Protein AF-A0A372QRS2-F1 (afdb_monomer_lite)

Structure (mmCIF, N/CA/C/O backbone):
data_AF-A0A372QRS2-F1
#
_entry.id   AF-A0A372QRS2-F1
#
loop_
_atom_site.group_PDB
_atom_site.id
_atom_site.type_symbol
_atom_site.label_atom_id
_atom_site.label_alt_id
_atom_site.label_comp_id
_atom_site.label_asym_id
_atom_site.label_entity_id
_atom_site.label_seq_id
_atom_site.pdbx_PDB_ins_code
_atom_site.Cartn_x
_atom_site.Cartn_y
_atom_site.Cartn_z
_atom_site.occupancy
_atom_site.B_iso_or_equiv
_atom_site.auth_seq_id
_atom_site.auth_comp_id
_atom_site.auth_asym_id
_atom_site.auth_atom_id
_atom_site.pdbx_PDB_model_num
ATOM 1 N N . MET A 1 1 ? 10.840 -11.188 11.321 1.00 58.47 1 MET A N 1
ATOM 2 C CA . MET A 1 1 ? 11.645 -10.294 10.461 1.00 58.47 1 MET A CA 1
ATOM 3 C C . MET A 1 1 ? 10.943 -8.950 10.421 1.00 58.47 1 MET A C 1
ATOM 5 O O . MET A 1 1 ? 9.755 -8.975 10.179 1.00 58.47 1 MET A O 1
ATOM 9 N N . ASP A 1 2 ? 11.575 -7.823 10.729 1.00 72.69 2 ASP A N 1
ATOM 10 C CA . ASP A 1 2 ? 10.912 -6.510 10.594 1.00 72.69 2 ASP A CA 1
ATOM 11 C C . ASP A 1 2 ? 10.879 -6.032 9.124 1.00 72.69 2 ASP A C 1
ATOM 13 O O . ASP A 1 2 ? 11.409 -6.706 8.234 1.00 72.69 2 ASP A O 1
ATOM 17 N N . ILE A 1 3 ? 10.217 -4.897 8.860 1.00 75.94 3 ILE A N 1
ATOM 18 C CA . ILE A 1 3 ? 10.076 -4.327 7.510 1.00 75.94 3 ILE A CA 1
ATOM 19 C C . ILE A 1 3 ? 11.435 -3.997 6.877 1.00 75.94 3 ILE A C 1
ATOM 21 O O . ILE A 1 3 ? 11.665 -4.341 5.721 1.00 75.94 3 ILE A O 1
ATOM 25 N N . CYS A 1 4 ? 12.373 -3.431 7.643 1.00 74.94 4 CYS A N 1
ATOM 26 C CA . CYS A 1 4 ? 13.720 -3.095 7.176 1.00 74.94 4 CYS A CA 1
ATOM 27 C C . CYS A 1 4 ? 14.497 -4.349 6.757 1.00 74.94 4 CYS A C 1
ATOM 29 O O . CYS A 1 4 ? 15.017 -4.426 5.645 1.00 74.94 4 CYS A O 1
ATOM 31 N N . SER A 1 5 ? 14.509 -5.370 7.615 1.00 77.06 5 SER A N 1
ATOM 32 C CA . SER A 1 5 ? 15.157 -6.655 7.347 1.00 77.06 5 SER A CA 1
ATOM 33 C C . SER A 1 5 ? 14.552 -7.353 6.132 1.00 77.06 5 SER A C 1
ATOM 35 O O . SER A 1 5 ? 15.258 -8.039 5.394 1.00 77.06 5 SER A O 1
ATOM 37 N N . TRP A 1 6 ? 13.244 -7.196 5.913 1.00 82.44 6 TRP A N 1
ATOM 38 C CA . TRP A 1 6 ? 12.584 -7.714 4.720 1.00 82.44 6 TRP A CA 1
ATOM 39 C C . TRP A 1 6 ? 13.006 -6.960 3.456 1.00 82.44 6 TRP A C 1
ATOM 41 O O . TRP A 1 6 ? 13.348 -7.607 2.466 1.00 82.44 6 TRP A O 1
ATOM 51 N N . ILE A 1 7 ? 13.044 -5.621 3.499 1.00 82.81 7 ILE A N 1
ATOM 52 C CA . ILE A 1 7 ? 13.474 -4.764 2.382 1.00 82.81 7 ILE A CA 1
ATOM 53 C C . ILE A 1 7 ? 14.902 -5.110 1.949 1.00 82.81 7 ILE A C 1
ATOM 55 O O . ILE A 1 7 ? 15.147 -5.272 0.757 1.00 82.81 7 ILE A O 1
ATOM 59 N N . VAL A 1 8 ? 15.828 -5.298 2.896 1.00 80.75 8 VAL A N 1
ATOM 60 C CA . VAL A 1 8 ? 17.237 -5.643 2.618 1.00 80.75 8 VAL A CA 1
ATOM 61 C C . VAL A 1 8 ? 17.383 -6.948 1.821 1.00 80.75 8 VAL A C 1
ATOM 63 O O . VAL A 1 8 ? 18.305 -7.083 1.013 1.00 80.75 8 VAL A O 1
ATOM 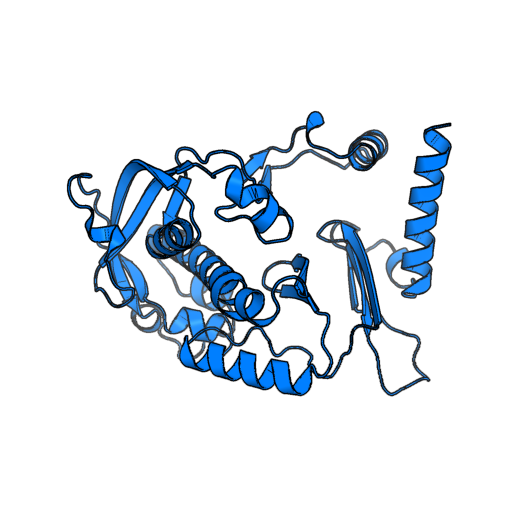66 N N . LYS A 1 9 ? 16.447 -7.892 1.981 1.00 82.94 9 LYS A N 1
ATOM 67 C CA . LYS A 1 9 ? 16.423 -9.137 1.198 1.00 82.94 9 LYS A CA 1
ATOM 68 C C . LYS A 1 9 ? 15.907 -8.947 -0.227 1.00 82.94 9 LYS A C 1
ATOM 70 O O . LYS A 1 9 ? 16.219 -9.769 -1.087 1.00 82.94 9 LYS A O 1
ATOM 75 N N . GLN A 1 10 ? 15.147 -7.887 -0.498 1.00 87.25 10 GLN A N 1
ATOM 76 C CA . GLN A 1 10 ? 14.579 -7.638 -1.821 1.00 87.25 10 GLN A CA 1
ATOM 77 C C . GLN A 1 10 ? 15.643 -7.145 -2.813 1.00 87.25 10 GLN A C 1
ATOM 79 O O . GLN A 1 10 ? 16.666 -6.565 -2.439 1.00 87.25 10 GLN A O 1
ATOM 84 N N . LYS A 1 11 ? 15.380 -7.357 -4.107 1.00 89.00 11 LYS A N 1
ATOM 85 C CA . LYS A 1 11 ? 16.169 -6.755 -5.186 1.00 89.00 11 LYS A CA 1
ATOM 86 C C . LYS A 1 11 ? 15.663 -5.350 -5.485 1.00 89.00 11 LYS A C 1
ATOM 88 O O . LYS A 1 11 ? 14.461 -5.148 -5.640 1.00 89.00 11 LYS A O 1
ATOM 93 N N . VAL A 1 12 ? 16.586 -4.402 -5.577 1.00 88.81 12 VAL A N 1
ATOM 94 C CA . VAL A 1 12 ? 16.329 -2.993 -5.891 1.00 88.81 12 VAL A CA 1
ATOM 95 C C . VAL A 1 12 ? 17.008 -2.607 -7.205 1.00 88.81 12 VAL A C 1
ATOM 97 O O . VAL A 1 12 ? 17.966 -3.273 -7.608 1.00 88.81 12 VAL A O 1
ATOM 100 N N . PRO A 1 13 ? 16.536 -1.549 -7.885 1.00 89.94 13 PRO A N 1
ATOM 101 C CA . PRO A 1 13 ? 17.192 -1.014 -9.074 1.00 89.94 13 PRO A CA 1
ATOM 102 C C . PRO A 1 13 ? 18.637 -0.587 -8.786 1.00 89.94 13 PRO A C 1
ATOM 104 O O . PRO A 1 13 ? 18.875 0.207 -7.879 1.00 89.94 13 PRO A O 1
ATOM 107 N N . ILE A 1 14 ? 19.581 -1.069 -9.599 1.00 85.44 14 ILE A N 1
ATOM 108 C CA . ILE A 1 14 ? 20.998 -0.659 -9.555 1.00 85.44 14 ILE A CA 1
ATOM 109 C C . ILE A 1 14 ? 21.424 0.222 -10.725 1.00 85.44 14 ILE A C 1
ATOM 111 O O . ILE A 1 14 ? 22.411 0.947 -10.614 1.00 85.44 14 ILE A O 1
ATOM 115 N N . GLY A 1 15 ? 20.727 0.151 -11.860 1.00 84.12 15 GLY A N 1
ATOM 116 C CA . GLY A 1 15 ? 21.125 0.895 -13.048 1.00 84.12 15 GLY A CA 1
ATOM 117 C C . GLY A 1 15 ? 20.578 0.327 -14.350 1.00 84.12 15 GLY A C 1
ATOM 118 O O . GLY A 1 15 ? 19.572 -0.382 -14.372 1.00 84.12 15 GLY A O 1
ATOM 119 N N . SER A 1 16 ? 21.261 0.665 -15.447 1.00 87.56 16 SER A N 1
ATOM 120 C CA . SER A 1 16 ? 20.909 0.252 -16.816 1.00 87.56 16 SER A CA 1
ATOM 121 C C . SER A 1 16 ? 19.497 0.664 -17.251 1.00 87.56 16 SER A C 1
ATOM 123 O O . SER A 1 16 ? 18.829 -0.056 -17.992 1.00 87.56 16 SER A O 1
ATOM 125 N N . PHE A 1 17 ? 19.045 1.839 -16.804 1.00 89.56 17 PHE A N 1
ATOM 126 C CA . PHE A 1 17 ? 17.716 2.358 -17.116 1.00 89.56 17 PHE A CA 1
ATOM 127 C C . PHE A 1 17 ? 17.525 2.554 -18.621 1.00 89.56 17 PHE A C 1
ATOM 129 O O . PHE A 1 17 ? 18.214 3.364 -19.247 1.00 89.56 17 PHE A O 1
ATOM 136 N N . ARG A 1 18 ? 16.560 1.837 -19.200 1.00 90.69 18 ARG A N 1
ATOM 137 C CA . ARG A 1 18 ? 16.221 1.946 -20.622 1.00 90.69 18 ARG A CA 1
ATOM 138 C C . ARG A 1 18 ? 14.718 1.918 -20.849 1.00 90.69 18 ARG A C 1
ATOM 140 O O . ARG A 1 18 ? 14.002 1.104 -20.272 1.00 90.69 18 ARG A O 1
ATOM 147 N N . TRP A 1 19 ? 14.250 2.799 -21.726 1.00 90.94 19 TRP A N 1
ATOM 148 C CA . TRP A 1 19 ? 12.879 2.755 -22.222 1.00 90.94 19 TRP A CA 1
ATOM 149 C C . TRP A 1 19 ? 12.744 1.607 -23.220 1.00 90.94 19 TRP A C 1
ATOM 151 O O . TRP A 1 19 ? 13.593 1.454 -24.100 1.00 90.94 19 TRP A O 1
ATOM 161 N N . ILE A 1 20 ? 11.701 0.795 -23.069 1.00 87.19 20 ILE A N 1
ATOM 162 C CA . ILE A 1 20 ? 11.422 -0.340 -23.956 1.00 87.19 20 ILE A CA 1
ATOM 163 C C . ILE A 1 20 ? 10.043 -0.164 -24.581 1.00 87.19 20 ILE A C 1
ATOM 165 O O . ILE A 1 20 ? 9.114 0.333 -23.941 1.00 87.19 20 ILE A O 1
ATOM 169 N N . ASP A 1 21 ? 9.919 -0.594 -25.835 1.00 79.69 21 ASP A N 1
ATOM 170 C CA . ASP A 1 21 ? 8.648 -0.612 -26.547 1.00 79.69 21 ASP A CA 1
ATOM 171 C C . ASP A 1 21 ? 7.649 -1.589 -25.910 1.00 79.69 21 ASP A C 1
ATOM 173 O O . ASP A 1 21 ? 7.991 -2.684 -25.458 1.00 79.69 21 ASP A O 1
ATOM 177 N N . LEU A 1 22 ? 6.375 -1.201 -25.938 1.00 74.62 22 LEU A N 1
ATOM 178 C CA . LEU A 1 22 ? 5.249 -1.878 -25.282 1.00 74.62 22 LEU A CA 1
ATOM 179 C C . LEU A 1 22 ? 4.849 -3.222 -25.917 1.00 74.62 22 LEU A C 1
ATOM 181 O O . LEU A 1 22 ? 3.817 -3.787 -25.578 1.00 74.62 22 LEU A O 1
ATOM 185 N N . SER A 1 23 ? 5.649 -3.736 -26.847 1.00 63.41 23 SER A N 1
ATOM 186 C CA . SER A 1 23 ? 5.419 -5.003 -27.548 1.00 63.41 23 SER A CA 1
ATOM 187 C C . SER A 1 23 ? 5.587 -6.228 -26.641 1.00 63.41 23 SER A C 1
ATOM 189 O O . SER A 1 23 ? 5.161 -7.320 -27.008 1.00 63.41 23 SER A O 1
ATOM 191 N N . ASN A 1 24 ? 6.250 -6.062 -25.491 1.00 66.00 24 ASN A N 1
ATOM 192 C CA . ASN A 1 24 ? 6.606 -7.146 -24.584 1.00 66.00 24 ASN A CA 1
ATOM 193 C C . ASN A 1 24 ? 5.812 -7.063 -23.273 1.00 66.00 24 ASN A C 1
ATOM 195 O O . ASN A 1 24 ? 6.157 -6.291 -22.380 1.00 66.00 24 ASN A O 1
ATOM 199 N N . ASP A 1 25 ? 4.851 -7.971 -23.096 1.00 76.38 25 ASP A N 1
ATOM 200 C CA . ASP A 1 25 ? 4.107 -8.167 -21.837 1.00 76.38 25 ASP A CA 1
ATOM 201 C C . ASP A 1 25 ? 4.925 -8.894 -20.747 1.00 76.38 25 ASP A C 1
ATOM 203 O O . ASP A 1 25 ? 4.385 -9.406 -19.764 1.00 76.38 25 ASP A O 1
ATOM 207 N N . ALA A 1 26 ? 6.253 -8.951 -20.897 1.00 75.88 26 ALA A N 1
ATOM 208 C CA . ALA A 1 26 ? 7.148 -9.697 -20.013 1.00 75.88 26 ALA A CA 1
ATOM 209 C C . ALA A 1 26 ? 7.038 -9.256 -18.541 1.00 75.88 26 ALA A C 1
ATOM 211 O O . ALA A 1 26 ? 7.247 -10.063 -17.633 1.00 75.88 26 ALA A O 1
ATOM 212 N N . PHE A 1 27 ? 6.665 -7.998 -18.287 1.00 81.25 27 PHE A N 1
ATOM 213 C CA . PHE A 1 27 ? 6.490 -7.450 -16.941 1.00 81.25 27 PHE A CA 1
ATOM 214 C C . PHE A 1 27 ? 5.370 -8.143 -16.141 1.00 81.25 27 PHE A C 1
ATOM 216 O O . PHE A 1 27 ? 5.453 -8.198 -14.916 1.00 81.25 27 PHE A O 1
ATOM 223 N N . LEU A 1 28 ? 4.358 -8.730 -16.795 1.00 83.25 28 LEU A N 1
ATOM 224 C CA . LEU A 1 28 ? 3.262 -9.432 -16.112 1.00 83.25 28 LEU A CA 1
ATOM 225 C C . LEU A 1 28 ? 3.702 -10.765 -15.497 1.00 83.25 28 LEU A C 1
ATOM 227 O O . LEU A 1 28 ? 3.153 -11.178 -14.481 1.00 83.25 28 LEU A O 1
ATOM 231 N N . THR A 1 29 ? 4.700 -11.424 -16.087 1.00 83.38 29 THR A N 1
ATOM 232 C CA . THR A 1 29 ? 5.177 -12.751 -15.659 1.00 83.38 29 THR A CA 1
ATOM 233 C C . THR A 1 29 ? 6.571 -12.718 -15.039 1.00 83.38 29 THR A C 1
ATOM 235 O O . THR A 1 29 ? 7.130 -13.764 -14.711 1.00 83.38 29 THR A O 1
ATOM 238 N N . THR A 1 30 ? 7.177 -11.535 -14.922 1.00 85.38 30 THR A N 1
ATOM 239 C CA . THR A 1 30 ? 8.526 -11.393 -14.370 1.00 85.38 30 THR A CA 1
ATOM 240 C C . THR A 1 30 ? 8.527 -11.756 -12.891 1.00 85.38 30 THR A C 1
ATOM 242 O O . THR A 1 30 ? 7.766 -11.194 -12.103 1.00 85.38 30 THR A O 1
ATOM 245 N N . SER A 1 31 ? 9.405 -12.690 -12.527 1.00 87.88 31 SER A N 1
ATOM 246 C CA . SER A 1 31 ? 9.631 -13.086 -11.138 1.00 87.88 31 SER A CA 1
ATOM 247 C C . SER A 1 31 ? 10.356 -11.976 -10.362 1.00 87.88 31 SER A C 1
ATOM 249 O O . SER A 1 31 ? 11.269 -11.362 -10.923 1.00 87.88 31 SER A O 1
ATOM 251 N N . PRO A 1 32 ? 10.050 -11.781 -9.063 1.00 84.81 32 PRO A N 1
ATOM 252 C CA . PRO A 1 32 ? 10.830 -10.924 -8.166 1.00 84.81 32 PRO A CA 1
ATOM 253 C C . PRO A 1 32 ? 12.335 -11.236 -8.163 1.00 84.81 32 PRO A C 1
ATOM 255 O O . PRO A 1 32 ? 13.151 -10.341 -7.970 1.00 84.81 32 PRO A O 1
ATOM 258 N N . GLU A 1 33 ? 12.703 -12.490 -8.446 1.00 85.12 33 GLU A N 1
ATOM 259 C CA . GLU A 1 33 ? 14.091 -12.960 -8.476 1.00 85.12 33 GLU A CA 1
ATOM 260 C C . GLU A 1 33 ? 14.813 -12.732 -9.808 1.00 85.12 33 GLU A C 1
ATOM 262 O O . GLU A 1 33 ? 15.996 -13.054 -9.936 1.00 85.12 33 GLU A O 1
ATOM 267 N N . SER A 1 34 ? 14.137 -12.153 -10.798 1.00 87.81 34 SER A N 1
ATOM 268 C CA . SER A 1 34 ? 14.742 -11.775 -12.076 1.00 87.81 34 SER A CA 1
ATOM 269 C C . SER A 1 34 ? 15.954 -10.853 -11.881 1.00 87.81 34 SER A C 1
ATOM 271 O O . SER A 1 34 ? 16.069 -10.146 -10.882 1.00 87.81 34 SER A O 1
ATOM 273 N N . THR A 1 35 ? 16.868 -10.827 -12.849 1.00 89.19 35 THR A N 1
ATOM 274 C CA . THR A 1 35 ? 17.928 -9.804 -12.905 1.00 89.19 35 THR A CA 1
ATOM 275 C C . THR A 1 35 ? 17.410 -8.463 -13.415 1.00 89.19 35 THR A C 1
ATOM 277 O O . THR A 1 35 ? 18.093 -7.455 -13.279 1.00 89.19 35 THR A O 1
ATOM 280 N N . LYS A 1 36 ? 16.200 -8.445 -13.983 1.00 90.50 36 LYS A N 1
ATOM 281 C CA . LYS A 1 36 ? 15.553 -7.269 -14.568 1.00 90.50 36 LYS A CA 1
ATOM 282 C C . LYS A 1 36 ? 14.247 -6.946 -13.863 1.00 90.50 36 LYS A C 1
ATOM 284 O O . LYS A 1 36 ? 13.449 -7.857 -13.632 1.00 90.50 36 LYS A O 1
ATOM 289 N N . GLY A 1 37 ? 14.031 -5.664 -13.596 1.00 91.94 37 GLY A N 1
ATOM 290 C CA . GLY A 1 37 ? 12.790 -5.102 -13.075 1.00 91.94 37 GLY A CA 1
ATOM 291 C C . GLY A 1 37 ? 12.235 -4.005 -13.985 1.00 91.94 37 GLY A C 1
ATOM 292 O O . GLY A 1 37 ? 12.893 -3.574 -14.936 1.00 91.94 37 GLY A O 1
ATOM 293 N N . TYR A 1 38 ? 11.002 -3.573 -13.702 1.00 92.69 38 TYR A N 1
ATOM 294 C CA . TYR A 1 38 ? 10.305 -2.566 -14.505 1.00 92.69 38 TYR A CA 1
ATOM 295 C C . TYR A 1 38 ? 9.549 -1.540 -13.654 1.00 92.69 38 TYR A C 1
ATOM 297 O O . TYR A 1 38 ? 8.897 -1.890 -12.667 1.00 92.69 38 TYR A O 1
ATOM 305 N N . VAL A 1 39 ? 9.587 -0.279 -14.084 1.00 93.44 39 VAL A N 1
ATOM 306 C CA . VAL A 1 39 ? 8.653 0.773 -13.659 1.00 93.44 39 VAL A CA 1
ATOM 307 C C . VAL A 1 39 ? 7.769 1.118 -14.848 1.00 93.44 39 VAL A C 1
ATOM 309 O O . VAL A 1 39 ? 8.262 1.298 -15.963 1.00 93.44 39 VAL A O 1
ATOM 312 N N . LEU A 1 40 ? 6.462 1.195 -14.625 1.00 93.44 40 LEU A N 1
ATOM 313 C CA . LEU A 1 40 ? 5.490 1.436 -15.680 1.00 93.44 40 LEU A CA 1
ATOM 314 C C . LEU A 1 40 ? 4.677 2.687 -15.386 1.00 93.44 40 LEU A C 1
ATOM 316 O O . LEU A 1 40 ? 4.326 2.951 -14.242 1.00 93.44 40 LEU A O 1
ATOM 320 N N . GLU A 1 41 ? 4.333 3.412 -16.443 1.00 94.81 41 GLU A N 1
ATOM 321 C CA . GLU A 1 41 ? 3.270 4.409 -16.416 1.00 94.81 41 GLU A CA 1
ATOM 322 C C . GLU A 1 41 ? 2.028 3.823 -17.079 1.00 94.81 41 GLU A C 1
ATOM 324 O O . GLU A 1 41 ? 2.049 3.484 -18.268 1.00 94.81 41 GLU A O 1
ATOM 329 N N . VAL A 1 42 ? 0.952 3.695 -16.310 1.00 93.56 42 VAL A N 1
ATOM 330 C CA . VAL A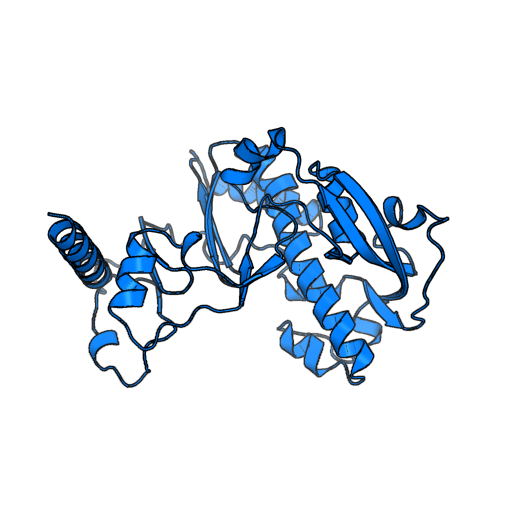 1 42 ? -0.239 2.938 -16.694 1.00 93.56 42 VAL A CA 1
ATOM 331 C C . VAL A 1 42 ? -1.535 3.682 -16.396 1.00 93.56 42 VAL A C 1
ATOM 333 O O . VAL A 1 42 ? -1.617 4.499 -15.484 1.00 93.56 42 VAL A O 1
ATOM 336 N N . ASP A 1 43 ? -2.579 3.342 -17.142 1.00 94.25 43 ASP A N 1
ATOM 337 C CA . ASP A 1 43 ? -3.957 3.665 -16.794 1.00 94.25 43 ASP A CA 1
ATOM 338 C C . ASP A 1 43 ? -4.604 2.433 -16.156 1.00 94.25 43 ASP A C 1
ATOM 340 O O . ASP A 1 43 ? -4.661 1.362 -16.773 1.00 94.25 43 ASP A O 1
ATOM 344 N N . LEU A 1 44 ? -5.127 2.582 -14.940 1.00 92.88 44 LEU A N 1
ATOM 345 C CA . LEU A 1 44 ? -5.819 1.520 -14.210 1.00 92.88 44 LEU A CA 1
ATOM 346 C C . LEU A 1 44 ? -7.284 1.901 -14.033 1.00 92.88 44 LEU A C 1
ATOM 348 O O . LEU A 1 44 ? -7.619 3.007 -13.611 1.00 92.88 44 LEU A O 1
ATOM 352 N N . SER A 1 45 ? -8.175 0.963 -14.325 1.00 92.31 45 SER A N 1
ATOM 353 C CA . SER A 1 45 ? -9.593 1.111 -14.014 1.00 92.31 45 SER A CA 1
ATOM 354 C C . SER A 1 45 ? -9.929 0.328 -12.753 1.00 92.31 45 SER A C 1
ATOM 356 O O . SER A 1 45 ? -9.483 -0.810 -12.581 1.00 92.31 45 SER A O 1
ATOM 358 N N . TYR A 1 46 ? -10.716 0.959 -11.882 1.00 89.31 46 TYR A N 1
ATOM 359 C CA . TYR A 1 46 ? -11.235 0.359 -10.662 1.00 89.31 46 TYR A CA 1
ATOM 360 C C . TYR A 1 46 ? -12.659 -0.148 -10.926 1.00 89.31 46 TYR A C 1
ATOM 362 O O . TYR A 1 46 ? -13.555 0.658 -11.193 1.00 89.31 46 TYR A O 1
ATOM 370 N N . PRO A 1 47 ? -12.898 -1.468 -10.940 1.00 88.06 47 PRO A N 1
ATOM 371 C CA . PRO A 1 47 ? -14.231 -2.004 -11.172 1.00 88.06 47 PRO A CA 1
ATOM 372 C C . PRO A 1 47 ? -15.188 -1.688 -10.015 1.00 88.06 47 PRO A C 1
ATOM 374 O O . PRO A 1 47 ? -14.874 -1.951 -8.856 1.00 88.06 47 PRO A O 1
ATOM 377 N N . ALA A 1 48 ? -16.397 -1.216 -10.336 1.00 85.25 48 ALA A N 1
ATOM 378 C CA . ALA A 1 48 ? -17.407 -0.845 -9.336 1.00 85.25 48 ALA A CA 1
ATOM 379 C C . ALA A 1 48 ? -17.804 -2.001 -8.400 1.00 85.25 48 ALA A C 1
ATOM 381 O O . ALA A 1 48 ? -18.124 -1.774 -7.240 1.00 85.25 48 ALA A O 1
ATOM 382 N N . ASN A 1 49 ? -17.732 -3.249 -8.873 1.00 83.56 49 ASN A N 1
ATOM 383 C CA . ASN A 1 49 ? -18.025 -4.434 -8.062 1.00 83.56 49 ASN A CA 1
ATOM 384 C C . ASN A 1 49 ? -17.008 -4.670 -6.934 1.00 83.56 49 ASN A C 1
ATOM 386 O O . ASN A 1 49 ? -17.289 -5.450 -6.031 1.00 83.56 49 ASN A O 1
ATOM 390 N N . LEU A 1 50 ? -15.832 -4.039 -6.997 1.00 81.00 50 LEU A N 1
ATOM 391 C CA . LEU A 1 50 ? -14.833 -4.099 -5.933 1.00 81.00 50 LEU A CA 1
ATOM 392 C C . LEU A 1 50 ? -15.028 -2.998 -4.894 1.00 81.00 50 LEU A C 1
ATOM 394 O O . LEU A 1 50 ? -14.394 -3.066 -3.852 1.00 81.00 50 LEU A O 1
ATOM 398 N N . HIS A 1 51 ? -15.878 -1.995 -5.144 1.00 80.19 51 HIS A N 1
ATOM 399 C CA . HIS A 1 51 ? -16.000 -0.849 -4.244 1.00 80.19 51 HIS A CA 1
ATOM 400 C C . HIS A 1 51 ? -16.543 -1.267 -2.885 1.00 80.19 51 HIS A C 1
ATOM 402 O O . HIS A 1 51 ? -15.940 -0.917 -1.888 1.00 80.19 51 HIS A O 1
ATOM 408 N N . ASP A 1 52 ? -17.605 -2.068 -2.815 1.00 73.31 52 ASP A N 1
ATOM 409 C CA . ASP A 1 52 ? -18.166 -2.472 -1.518 1.00 73.31 52 ASP A CA 1
ATOM 410 C C . ASP A 1 52 ? -17.181 -3.331 -0.722 1.00 73.31 52 ASP A C 1
ATOM 412 O O . ASP A 1 52 ? -17.011 -3.132 0.479 1.00 73.31 52 ASP A O 1
ATOM 416 N N . HIS A 1 53 ? -16.461 -4.218 -1.412 1.00 70.50 53 HIS A N 1
ATOM 417 C CA . HIS A 1 53 ? -15.388 -5.002 -0.817 1.00 70.50 53 HIS A CA 1
ATOM 418 C C . HIS A 1 53 ? -14.291 -4.064 -0.299 1.00 70.50 53 HIS A C 1
ATOM 420 O O . HIS A 1 53 ? -14.087 -3.941 0.900 1.00 70.50 53 HIS A O 1
ATOM 426 N N . HIS A 1 54 ? -13.656 -3.300 -1.184 1.00 73.62 54 HIS A N 1
ATOM 427 C CA . HIS A 1 54 ? -12.497 -2.471 -0.869 1.00 73.62 54 HIS A CA 1
ATOM 428 C C . HIS A 1 54 ? -12.826 -1.212 -0.045 1.00 73.62 54 HIS A C 1
ATOM 430 O O . HIS A 1 54 ? -11.916 -0.626 0.528 1.00 73.62 54 HIS A O 1
ATOM 436 N N . SER A 1 55 ? -14.095 -0.801 0.064 1.00 59.75 55 SER A N 1
ATOM 437 C CA . SER A 1 55 ? -14.558 0.338 0.884 1.00 59.75 55 SER A CA 1
ATOM 438 C C . SER A 1 55 ? -14.410 0.105 2.378 1.00 59.75 55 SER A C 1
ATOM 440 O O . SER A 1 55 ? -14.276 1.062 3.133 1.00 59.75 55 SER A O 1
ATOM 442 N N . THR A 1 56 ? -14.390 -1.161 2.792 1.00 57.19 56 THR A N 1
ATOM 443 C CA . THR A 1 56 ? -14.109 -1.552 4.177 1.00 57.19 56 THR A CA 1
ATOM 444 C C . THR A 1 56 ? -12.593 -1.694 4.411 1.00 57.19 56 THR A C 1
ATOM 446 O O . THR A 1 56 ? -12.153 -1.922 5.536 1.00 57.19 56 THR A O 1
ATOM 449 N N . PHE A 1 57 ? -11.777 -1.579 3.353 1.00 64.69 57 PHE A N 1
ATOM 450 C CA . PHE A 1 57 ? -10.369 -1.995 3.307 1.00 64.69 57 PHE A CA 1
ATOM 451 C C . PHE A 1 57 ? -9.445 -0.873 2.822 1.00 64.69 57 PHE A C 1
ATOM 453 O O . PHE A 1 57 ? -9.864 0.273 2.723 1.00 64.69 57 PHE A O 1
ATOM 460 N N . ILE A 1 58 ? -8.177 -1.212 2.547 1.00 76.31 58 ILE A N 1
ATOM 461 C CA . ILE A 1 58 ? -7.157 -0.319 1.978 1.00 76.31 58 ILE A CA 1
ATOM 462 C C . ILE A 1 58 ? -7.342 -0.283 0.455 1.00 76.31 58 ILE A C 1
ATOM 464 O O . ILE A 1 58 ? -6.972 -1.260 -0.209 1.00 76.31 58 ILE A O 1
ATOM 468 N N . PRO A 1 59 ? -7.906 0.785 -0.140 1.00 80.50 59 PRO A N 1
ATOM 469 C CA . PRO A 1 59 ? -8.039 0.861 -1.587 1.00 80.50 59 PRO A CA 1
ATOM 470 C C . PRO A 1 59 ? -6.663 0.833 -2.252 1.00 80.50 59 PRO A C 1
ATOM 472 O O . PRO A 1 59 ? -5.758 1.558 -1.854 1.00 80.50 59 PRO A O 1
ATOM 475 N N . LEU A 1 60 ? -6.542 -0.005 -3.279 1.00 85.69 60 LEU A N 1
ATOM 476 C CA . LEU A 1 60 ? -5.315 -0.185 -4.051 1.00 85.69 60 LEU A CA 1
ATOM 477 C C . LEU A 1 60 ? -4.952 1.075 -4.854 1.00 85.69 60 LEU A C 1
ATOM 479 O O . LEU A 1 60 ? -5.847 1.764 -5.354 1.00 85.69 60 LEU A O 1
ATOM 483 N N . ALA A 1 61 ? -3.647 1.291 -5.051 1.00 87.81 61 ALA A N 1
ATOM 484 C CA . ALA A 1 61 ? -3.068 2.368 -5.859 1.00 87.81 61 ALA A CA 1
ATOM 485 C C . ALA A 1 61 ? -3.483 3.782 -5.387 1.00 87.81 61 ALA A C 1
ATOM 487 O O . ALA A 1 61 ? -4.270 4.451 -6.061 1.00 87.81 61 ALA A O 1
ATOM 488 N N . PRO A 1 62 ? -3.010 4.258 -4.225 1.00 88.06 62 PRO A N 1
ATOM 489 C CA . PRO A 1 62 ? -3.286 5.599 -3.734 1.00 88.06 62 PRO A CA 1
ATOM 490 C C . PRO A 1 62 ? -2.627 6.659 -4.626 1.00 88.06 62 PRO A C 1
ATOM 492 O O . PRO A 1 62 ? -1.545 6.460 -5.166 1.00 88.06 62 PRO A O 1
ATOM 495 N N . GLU A 1 63 ? -3.273 7.815 -4.775 1.00 86.38 63 GLU A N 1
ATOM 496 C CA . GLU A 1 63 ? -2.772 8.908 -5.617 1.00 86.38 63 GLU A CA 1
ATOM 497 C C . GLU A 1 63 ? -2.588 10.191 -4.818 1.00 86.38 63 GLU A C 1
ATOM 499 O O . GLU A 1 63 ? -3.393 10.530 -3.950 1.00 86.38 63 GLU A O 1
ATOM 504 N N . MET A 1 64 ? -1.542 10.942 -5.164 1.00 84.62 64 MET A N 1
ATOM 505 C CA . MET A 1 64 ? -1.364 12.307 -4.680 1.00 84.62 64 MET A CA 1
ATOM 506 C C . MET A 1 64 ? -2.399 13.213 -5.346 1.00 84.62 64 MET A C 1
ATOM 508 O O . MET A 1 64 ? -2.241 13.608 -6.503 1.00 84.62 64 MET A O 1
ATOM 512 N N . ILE A 1 65 ? -3.450 13.567 -4.609 1.00 85.06 65 ILE A N 1
ATOM 513 C CA . ILE A 1 65 ? -4.522 14.437 -5.095 1.00 85.06 65 ILE A CA 1
ATOM 514 C C . ILE A 1 65 ? -4.585 15.719 -4.274 1.00 85.06 65 ILE A C 1
ATOM 516 O O . ILE A 1 65 ? -4.283 15.745 -3.081 1.00 85.06 65 ILE A O 1
ATOM 520 N N . ARG A 1 66 ? -4.998 16.811 -4.919 1.00 83.94 66 ARG A N 1
ATOM 521 C CA . ARG A 1 66 ? -5.326 18.050 -4.216 1.00 83.94 66 ARG A CA 1
ATOM 522 C C . ARG A 1 66 ? -6.745 17.948 -3.683 1.00 83.94 66 ARG A C 1
ATOM 524 O O . ARG A 1 66 ? -7.675 17.856 -4.481 1.00 83.94 66 ARG A O 1
ATOM 531 N N . ILE A 1 67 ? -6.900 18.034 -2.367 1.00 83.88 67 ILE A N 1
ATOM 532 C CA . ILE A 1 67 ? -8.223 18.030 -1.743 1.00 83.88 67 ILE A CA 1
ATOM 533 C C . ILE A 1 67 ? -8.943 19.333 -2.080 1.00 83.88 67 ILE A C 1
ATOM 535 O O . ILE A 1 67 ? -8.395 20.425 -1.891 1.00 83.88 67 ILE A O 1
ATOM 539 N N . THR A 1 68 ? -10.169 19.228 -2.587 1.00 83.44 68 THR A N 1
ATOM 540 C CA . THR A 1 68 ? -11.041 20.386 -2.815 1.00 83.44 68 THR A CA 1
ATOM 541 C C . THR A 1 68 ? -12.062 20.529 -1.689 1.00 83.44 68 THR A C 1
ATOM 543 O O . THR A 1 68 ? -12.343 19.575 -0.960 1.00 83.44 68 THR A O 1
ATOM 546 N N . LYS A 1 69 ? -12.636 21.729 -1.519 1.00 81.88 69 LYS A N 1
ATOM 547 C CA . LYS A 1 69 ? -13.590 21.996 -0.428 1.00 81.88 69 LYS A CA 1
ATOM 548 C C . LYS A 1 69 ? -14.819 21.083 -0.523 1.00 81.88 69 LYS A C 1
ATOM 550 O O . LYS A 1 69 ? -15.359 20.687 0.500 1.00 81.88 69 LYS A O 1
ATOM 555 N N . GLU A 1 70 ? -15.216 20.702 -1.734 1.00 83.38 70 GLU A N 1
ATOM 556 C CA . GLU A 1 70 ? -16.371 19.840 -1.999 1.00 83.38 70 GLU A CA 1
ATOM 557 C C . GLU A 1 70 ? -16.150 18.385 -1.556 1.00 83.38 70 GLU A C 1
ATOM 559 O O . GLU A 1 70 ? -17.118 17.675 -1.302 1.00 83.38 70 GLU A O 1
ATOM 564 N N . GLN A 1 71 ? -14.894 17.939 -1.458 1.00 81.19 71 GLN A N 1
ATOM 565 C CA . GLN A 1 71 ? -14.538 16.588 -1.008 1.00 81.19 71 GLN A CA 1
ATOM 566 C C . GLN A 1 71 ? -14.461 16.474 0.519 1.00 81.19 71 GLN A C 1
ATOM 568 O O . GLN A 1 71 ? -14.399 15.368 1.053 1.00 81.19 71 GLN A O 1
ATOM 573 N N . LEU A 1 72 ? -14.459 17.605 1.226 1.00 82.12 72 LEU A N 1
ATOM 574 C CA . LEU A 1 72 ? -14.424 17.637 2.681 1.00 82.12 72 LEU A CA 1
ATOM 575 C C . LEU A 1 72 ? -15.796 17.319 3.271 1.00 82.12 72 LEU A C 1
ATOM 577 O O . LEU A 1 72 ? -16.829 17.781 2.780 1.00 82.12 72 LEU A O 1
ATOM 581 N N . SER A 1 73 ? -15.796 16.602 4.393 1.00 82.38 73 SER A N 1
ATOM 582 C CA . SER A 1 73 ? -17.002 16.417 5.199 1.00 82.38 73 SER A CA 1
ATOM 583 C C . SER A 1 73 ? -17.543 17.766 5.703 1.00 82.38 73 SER A C 1
ATOM 585 O O . SER A 1 73 ? -16.766 18.704 5.909 1.00 82.38 73 SER A O 1
ATOM 587 N N . PRO A 1 74 ? -18.854 17.875 5.986 1.00 83.00 74 PRO A N 1
ATOM 588 C CA . PRO A 1 74 ? -19.443 19.102 6.528 1.00 83.00 74 PRO A CA 1
ATOM 589 C C . PRO A 1 74 ? -18.729 19.632 7.781 1.00 83.00 74 PRO A C 1
ATOM 591 O O . PRO A 1 74 ? -18.580 20.839 7.949 1.00 83.00 74 PRO A O 1
ATOM 594 N N . TYR A 1 75 ? -18.232 18.732 8.635 1.00 79.19 75 TYR A N 1
ATOM 595 C CA . TYR A 1 75 ? -17.453 19.092 9.819 1.00 79.19 75 TYR A CA 1
ATOM 596 C C . TYR A 1 75 ? -16.075 19.673 9.464 1.00 79.19 75 TYR A C 1
ATOM 598 O O . TYR A 1 75 ? -15.667 20.683 10.030 1.00 79.19 75 TYR A O 1
ATOM 606 N N . GLN A 1 76 ? -15.367 19.090 8.492 1.00 79.56 76 GLN A N 1
ATOM 607 C CA . GLN A 1 76 ? -14.079 19.618 8.025 1.00 79.56 76 GLN A CA 1
ATOM 608 C C . GLN A 1 76 ? -14.226 20.976 7.334 1.00 79.56 76 GLN A C 1
ATOM 610 O O . GLN A 1 76 ? -13.382 21.847 7.524 1.00 79.56 76 GLN A O 1
ATOM 615 N N . GLN A 1 77 ? -15.300 21.177 6.565 1.00 83.12 77 GLN A N 1
ATOM 616 C CA . GLN A 1 77 ? -15.601 22.481 5.969 1.00 83.12 77 GLN A CA 1
ATOM 617 C C . GLN A 1 77 ? -15.845 23.540 7.051 1.00 83.12 77 GLN A C 1
ATOM 619 O O . GLN A 1 77 ? -15.286 24.630 6.971 1.00 83.12 77 GLN A O 1
ATOM 624 N N . TRP A 1 78 ? -16.608 23.193 8.090 1.00 81.50 78 TRP A N 1
ATOM 625 C CA . TRP A 1 78 ? -16.846 24.061 9.245 1.00 81.50 78 TRP A CA 1
ATOM 626 C C . TRP A 1 78 ? -15.560 24.383 10.026 1.00 81.50 78 TRP A C 1
ATOM 628 O O . TRP A 1 78 ? -15.369 25.521 10.450 1.00 81.50 78 TRP A O 1
ATOM 638 N N . LEU A 1 79 ? -14.649 23.414 10.184 1.00 78.19 79 LEU A N 1
ATOM 639 C CA . LEU A 1 79 ? -13.339 23.646 10.804 1.00 78.19 79 LEU A CA 1
ATOM 640 C C . LEU A 1 79 ? -12.471 24.602 9.975 1.00 78.19 79 LEU A C 1
ATOM 642 O O . LEU A 1 79 ? -11.894 25.531 10.535 1.00 78.19 79 LEU A O 1
ATOM 646 N N . LEU A 1 80 ? -12.420 24.413 8.651 1.00 79.50 80 LEU A N 1
ATOM 647 C CA . LEU A 1 80 ? -11.669 25.273 7.725 1.00 79.50 80 LEU A CA 1
ATOM 648 C C . LEU A 1 80 ? -12.154 26.733 7.768 1.00 79.50 80 LEU A C 1
ATOM 650 O O . LEU A 1 80 ? -11.379 27.657 7.562 1.00 79.50 80 LEU A O 1
ATOM 654 N N . GLU A 1 81 ? -13.444 26.950 8.023 1.00 79.81 81 GLU A N 1
ATOM 655 C CA . GLU A 1 81 ? -14.027 28.293 8.133 1.00 79.81 81 GLU A CA 1
ATOM 656 C C . GLU A 1 81 ? -13.696 28.990 9.459 1.00 79.81 81 GLU A C 1
ATOM 658 O O . GLU A 1 81 ? -13.759 30.218 9.537 1.00 79.81 81 GLU A O 1
ATOM 663 N N . ARG A 1 82 ? -13.340 28.227 10.499 1.00 74.06 82 ARG A N 1
ATOM 664 C CA . ARG A 1 82 ? -13.022 28.747 11.837 1.00 74.06 82 ARG A CA 1
ATOM 665 C C . ARG A 1 82 ? -11.532 28.935 12.079 1.00 74.06 82 ARG A C 1
ATOM 667 O O . ARG A 1 82 ? -11.168 29.811 12.860 1.00 74.06 82 ARG A O 1
ATOM 674 N N . ASP A 1 83 ? -10.698 28.107 11.463 1.00 69.38 83 ASP A N 1
ATOM 675 C CA . ASP A 1 83 ? -9.257 28.096 11.687 1.00 69.38 83 ASP A CA 1
ATOM 676 C C . ASP A 1 83 ? -8.509 28.617 10.455 1.00 69.38 83 ASP A C 1
ATOM 678 O O . ASP A 1 83 ? -8.480 27.986 9.398 1.00 69.38 83 ASP A O 1
ATOM 682 N N . THR A 1 84 ? -7.907 29.798 10.599 1.00 59.16 84 THR A N 1
ATOM 683 C CA . THR A 1 84 ? -7.200 30.503 9.521 1.00 59.16 84 THR A CA 1
ATOM 684 C C . THR A 1 84 ? -5.897 29.829 9.100 1.00 59.16 84 THR A C 1
ATOM 686 O O . THR A 1 84 ? -5.378 30.158 8.033 1.00 59.16 84 THR A O 1
ATOM 689 N N . ASP A 1 85 ? -5.375 28.895 9.899 1.00 64.81 85 ASP A N 1
ATOM 690 C CA . ASP A 1 85 ? -4.110 28.208 9.620 1.00 64.81 85 ASP A CA 1
ATOM 691 C C . ASP A 1 85 ? -4.301 26.902 8.824 1.00 64.81 85 ASP A C 1
ATOM 693 O O . ASP A 1 85 ? -3.334 26.315 8.317 1.00 64.81 85 ASP A O 1
ATOM 697 N N . LEU A 1 86 ? -5.548 26.446 8.648 1.00 67.06 86 LEU A N 1
ATOM 698 C CA . LEU A 1 86 ? -5.853 25.262 7.852 1.00 67.06 86 LEU A CA 1
ATOM 699 C C . LEU A 1 86 ? -5.851 25.599 6.355 1.00 67.06 86 LEU A C 1
ATOM 701 O O . LEU A 1 86 ? -6.614 26.425 5.859 1.00 67.06 86 LEU A O 1
ATOM 705 N N . SER A 1 87 ? -4.995 24.907 5.605 1.00 68.88 87 SER A N 1
ATOM 706 C CA . SER A 1 87 ? -4.877 25.049 4.152 1.00 68.88 87 SER A CA 1
ATOM 707 C C . SER A 1 87 ? -5.109 23.715 3.456 1.00 68.88 87 SER A C 1
ATOM 709 O O . SER A 1 87 ? -4.654 22.670 3.919 1.00 68.88 87 SER A O 1
ATOM 711 N N . LEU A 1 88 ? -5.803 23.760 2.315 1.00 77.75 88 LEU A N 1
ATOM 712 C CA . LEU A 1 88 ? -5.971 22.602 1.440 1.00 77.75 88 LEU A CA 1
ATOM 713 C C . LEU A 1 88 ? -4.614 22.211 0.850 1.00 77.75 88 LEU A C 1
ATOM 715 O O . LEU A 1 88 ? -3.957 23.027 0.195 1.00 77.75 88 LEU A O 1
ATOM 719 N N . LYS A 1 89 ? -4.212 20.960 1.065 1.00 79.06 89 LYS A N 1
ATOM 720 C CA . LYS A 1 89 ? -2.924 20.420 0.627 1.00 79.06 89 LYS A CA 1
ATOM 721 C C . LYS A 1 89 ? -3.113 19.274 -0.360 1.00 79.06 89 LYS A C 1
ATOM 723 O O . LYS A 1 89 ? -4.224 18.802 -0.606 1.00 79.06 89 LYS A O 1
ATOM 728 N N . TYR A 1 90 ? -2.001 18.891 -0.976 1.00 81.56 90 TYR A N 1
ATOM 729 C CA . TYR A 1 90 ? -1.910 17.613 -1.661 1.00 81.56 90 TYR A CA 1
ATOM 730 C C . TYR A 1 90 ? -1.702 16.532 -0.613 1.00 81.56 90 TYR A C 1
ATOM 732 O O . TYR A 1 90 ? -0.803 16.654 0.218 1.00 81.56 90 TYR A O 1
ATOM 740 N N . GLU A 1 91 ? -2.515 15.491 -0.678 1.00 81.31 91 GLU A N 1
ATOM 741 C CA . GLU A 1 91 ? -2.417 14.334 0.202 1.00 81.31 91 GLU A CA 1
ATOM 742 C C . GLU A 1 91 ? -2.413 13.061 -0.633 1.00 81.31 91 GLU A C 1
ATOM 744 O O . GLU A 1 91 ? -2.955 13.023 -1.743 1.00 81.31 91 GLU A O 1
ATOM 749 N N . LEU A 1 92 ? -1.770 12.025 -0.098 1.00 82.31 92 LEU A N 1
ATOM 750 C CA . LEU A 1 92 ? -1.812 10.693 -0.675 1.00 82.31 92 LEU A CA 1
ATOM 751 C C . LEU A 1 92 ? -3.145 10.065 -0.277 1.00 82.31 92 LEU A C 1
ATOM 753 O O . LEU A 1 92 ? -3.334 9.693 0.879 1.00 82.31 92 LEU A O 1
ATOM 757 N N . VAL A 1 93 ? -4.080 9.986 -1.221 1.00 83.06 93 VAL A N 1
ATOM 758 C CA . VAL A 1 93 ? -5.434 9.515 -0.940 1.00 83.06 93 VAL A CA 1
ATOM 759 C C . VAL A 1 93 ? -5.694 8.198 -1.655 1.00 83.06 93 VAL A C 1
ATOM 761 O O . VAL A 1 93 ? -5.578 8.120 -2.885 1.00 83.06 93 VAL A O 1
ATOM 764 N N . PRO A 1 94 ? -6.126 7.163 -0.921 1.00 84.38 94 PRO A N 1
ATOM 765 C CA . PRO A 1 94 ? -6.661 5.976 -1.546 1.00 84.38 94 PRO A CA 1
ATOM 766 C C . PRO A 1 94 ? -8.040 6.295 -2.138 1.0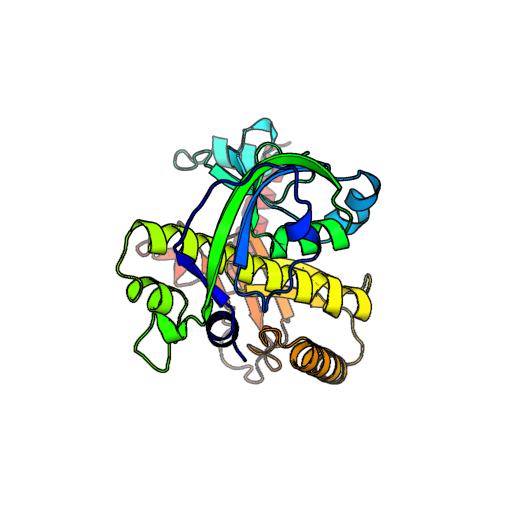0 84.38 94 PRO A C 1
ATOM 768 O O . PRO A 1 94 ? -8.974 6.668 -1.430 1.00 84.38 94 PRO A O 1
ATOM 771 N N . THR A 1 95 ? -8.181 6.180 -3.459 1.00 84.62 95 THR A N 1
ATOM 772 C CA . THR A 1 95 ? -9.434 6.513 -4.152 1.00 84.62 95 THR A CA 1
ATOM 773 C C . THR A 1 95 ? -9.876 5.405 -5.094 1.00 84.62 95 THR A C 1
ATOM 775 O O . THR A 1 95 ? -9.056 4.756 -5.738 1.00 84.62 95 THR A O 1
ATOM 778 N N . PHE A 1 96 ? -11.189 5.256 -5.266 1.00 85.56 96 PHE A N 1
ATOM 779 C CA . PHE A 1 96 ? -11.783 4.348 -6.257 1.00 85.56 96 PHE A CA 1
ATOM 780 C C . PHE A 1 96 ? -11.843 4.936 -7.673 1.00 85.56 96 PHE A C 1
ATOM 782 O O . PHE A 1 96 ? -12.376 4.319 -8.592 1.00 85.56 96 PHE A O 1
ATOM 789 N N . PHE A 1 97 ? -11.330 6.152 -7.872 1.00 86.88 97 PHE A N 1
ATOM 790 C CA . PHE A 1 97 ? -11.324 6.772 -9.191 1.00 86.88 97 PHE A CA 1
ATOM 791 C C . PHE A 1 97 ? -10.406 6.013 -10.158 1.00 86.88 97 PHE A C 1
ATOM 793 O O . PHE A 1 97 ? -9.409 5.427 -9.726 1.00 86.88 97 PHE A O 1
ATOM 800 N N . PRO A 1 98 ? -10.709 6.019 -11.467 1.00 89.06 98 PRO A N 1
ATOM 801 C CA . PRO A 1 98 ? -9.783 5.493 -12.458 1.00 89.06 98 PRO A CA 1
ATOM 802 C C . PRO A 1 98 ? -8.464 6.268 -12.397 1.00 89.06 98 PRO A C 1
ATOM 804 O O . PRO A 1 98 ? -8.460 7.499 -12.360 1.00 89.06 98 PRO A O 1
ATOM 807 N N . LYS A 1 99 ? -7.363 5.524 -12.408 1.00 91.38 99 LYS A N 1
ATOM 808 C CA . LYS A 1 99 ? -5.995 6.027 -12.328 1.00 91.38 99 LYS A CA 1
ATOM 809 C C . LYS A 1 99 ? -5.494 6.300 -13.734 1.00 91.38 99 LYS A C 1
ATOM 811 O O . LYS A 1 99 ? -5.661 5.453 -14.616 1.00 91.38 99 LYS A O 1
ATOM 816 N N . LYS A 1 100 ? -4.909 7.474 -13.956 1.00 91.81 100 LYS A N 1
ATOM 817 C CA . LYS A 1 100 ? -4.364 7.872 -15.261 1.00 91.81 100 LYS A CA 1
ATOM 818 C C . LYS A 1 100 ? -2.909 8.256 -15.112 1.00 91.81 100 LYS A C 1
ATOM 820 O O . LYS A 1 100 ? -2.590 9.022 -14.211 1.00 91.81 100 LYS A O 1
ATOM 825 N N . ASN A 1 101 ? -2.064 7.795 -16.032 1.00 92.00 101 ASN A N 1
ATOM 826 C CA . ASN A 1 101 ? -0.622 8.057 -15.992 1.00 92.00 101 ASN A CA 1
ATOM 827 C C . ASN A 1 101 ? 0.011 7.672 -14.636 1.00 92.00 101 ASN A C 1
ATOM 829 O O . ASN A 1 101 ? 0.905 8.350 -14.130 1.00 92.00 101 ASN A O 1
ATOM 833 N N . TYR A 1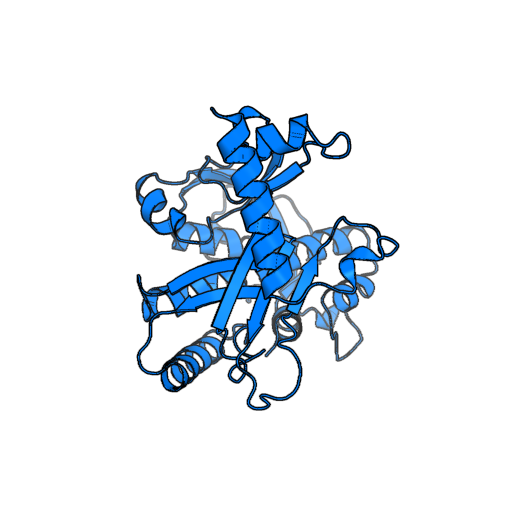 102 ? -0.492 6.599 -14.023 1.00 92.62 102 TYR A N 1
ATOM 834 C CA . TYR A 1 102 ? -0.063 6.130 -12.714 1.00 92.62 102 TYR A CA 1
ATOM 835 C C . TYR A 1 102 ? 1.299 5.450 -12.828 1.00 92.62 102 TYR A C 1
ATOM 837 O O . TYR A 1 102 ? 1.467 4.535 -13.636 1.00 92.62 102 TYR A O 1
ATOM 845 N N . ILE A 1 103 ? 2.267 5.899 -12.031 1.00 93.25 103 ILE A N 1
ATOM 846 C CA . ILE A 1 103 ? 3.617 5.333 -12.003 1.00 93.25 103 ILE A CA 1
ATOM 847 C C . ILE A 1 103 ? 3.649 4.227 -10.954 1.00 93.25 103 ILE A C 1
ATOM 849 O O . ILE A 1 103 ? 3.336 4.474 -9.795 1.00 93.25 103 ILE A O 1
ATOM 853 N N . VAL A 1 104 ? 4.030 3.018 -11.359 1.00 94.31 104 VAL A N 1
ATOM 854 C CA . VAL A 1 104 ? 3.978 1.830 -10.501 1.00 94.31 104 VAL A CA 1
ATOM 855 C C . VAL A 1 104 ? 5.157 0.905 -10.745 1.00 94.31 104 VAL A C 1
ATOM 857 O O . VAL A 1 104 ? 5.620 0.735 -11.878 1.00 94.31 104 VAL A O 1
ATOM 860 N N . HIS A 1 105 ? 5.630 0.263 -9.684 1.00 94.88 105 HIS A N 1
ATOM 861 C CA . HIS A 1 105 ? 6.583 -0.829 -9.787 1.00 94.88 105 HIS A CA 1
ATOM 862 C C . HIS A 1 105 ? 5.884 -2.114 -10.265 1.00 94.88 105 HIS A C 1
ATOM 864 O O . HIS A 1 105 ? 4.772 -2.427 -9.838 1.00 94.88 105 HIS A O 1
ATOM 870 N N . TYR A 1 106 ? 6.526 -2.916 -11.122 1.00 93.31 106 TYR A N 1
ATOM 871 C CA . TYR A 1 106 ? 5.877 -4.092 -11.731 1.00 93.31 106 TYR A CA 1
ATOM 872 C C . TYR A 1 106 ? 5.270 -5.078 -10.718 1.00 93.31 106 TYR A C 1
ATOM 874 O O . TYR A 1 106 ? 4.212 -5.644 -10.978 1.00 93.31 106 TYR A O 1
ATOM 882 N N . ARG A 1 107 ? 5.897 -5.251 -9.545 1.00 93.38 107 ARG A N 1
ATOM 883 C CA . ARG A 1 107 ? 5.380 -6.120 -8.468 1.00 93.38 107 ARG A CA 1
ATOM 884 C C . ARG A 1 107 ? 4.064 -5.603 -7.884 1.00 93.38 107 ARG A C 1
ATOM 886 O O . ARG A 1 107 ? 3.166 -6.397 -7.617 1.00 93.38 107 ARG A O 1
ATOM 893 N N . ASN A 1 108 ? 3.937 -4.287 -7.724 1.00 93.19 108 ASN A N 1
ATOM 894 C CA . ASN A 1 108 ? 2.709 -3.661 -7.238 1.00 93.19 108 ASN A CA 1
ATOM 895 C C . ASN A 1 108 ? 1.627 -3.763 -8.300 1.00 93.19 108 ASN A C 1
ATOM 897 O O . ASN A 1 108 ? 0.510 -4.156 -7.992 1.00 93.19 108 ASN A O 1
ATOM 901 N N . LEU A 1 109 ? 1.979 -3.546 -9.570 1.00 93.75 109 LEU A N 1
ATOM 902 C CA . LEU A 1 109 ? 1.051 -3.760 -10.674 1.00 93.75 109 LEU A CA 1
ATOM 903 C C . LEU A 1 109 ? 0.524 -5.203 -10.708 1.00 93.75 109 LEU A C 1
ATOM 905 O O . LEU A 1 109 ? -0.681 -5.401 -10.805 1.00 93.75 109 LEU A O 1
ATOM 909 N N . GLN A 1 110 ? 1.395 -6.209 -10.587 1.00 93.06 110 GLN A N 1
ATOM 910 C CA . GLN A 1 110 ? 0.984 -7.617 -10.514 1.00 93.06 110 GLN A CA 1
ATOM 911 C C . GLN A 1 110 ? 0.012 -7.863 -9.348 1.00 93.06 110 GLN A C 1
ATOM 913 O O . GLN A 1 110 ? -1.033 -8.479 -9.550 1.00 93.06 110 GLN A O 1
ATOM 918 N N . CYS A 1 111 ? 0.314 -7.319 -8.165 1.00 91.81 111 CYS A N 1
ATOM 919 C CA . CYS A 1 111 ? -0.562 -7.371 -6.992 1.00 91.81 111 CYS A CA 1
ATOM 920 C C . CYS A 1 111 ? -1.931 -6.720 -7.274 1.00 91.81 111 CYS A C 1
ATOM 922 O O . CYS A 1 111 ? -2.981 -7.313 -7.034 1.00 91.81 111 CYS A O 1
ATOM 924 N N . TYR A 1 112 ? -1.944 -5.533 -7.881 1.00 92.25 112 TYR A N 1
ATOM 925 C CA . TYR A 1 112 ? -3.170 -4.808 -8.222 1.00 92.25 112 TYR A CA 1
ATOM 926 C C . TYR A 1 112 ? -4.055 -5.607 -9.178 1.00 92.25 112 TYR A C 1
ATOM 928 O O . TYR A 1 112 ? -5.266 -5.699 -8.971 1.00 92.25 112 TYR A O 1
ATOM 936 N N . LEU A 1 113 ? -3.455 -6.222 -10.198 1.00 92.25 113 LEU A N 1
ATOM 937 C CA . LEU A 1 113 ? -4.171 -7.066 -11.153 1.00 92.25 113 LEU A CA 1
ATOM 938 C C . LEU A 1 113 ? -4.698 -8.349 -10.504 1.00 92.25 113 LEU A C 1
ATOM 940 O O . LEU A 1 113 ? -5.832 -8.744 -10.778 1.00 92.25 113 LEU A O 1
ATOM 944 N N . GLN A 1 114 ? -3.919 -8.968 -9.613 1.00 91.75 114 GLN A N 1
ATOM 945 C CA . GLN A 1 114 ? -4.341 -10.141 -8.845 1.00 91.75 114 GLN A CA 1
ATOM 946 C C . GLN A 1 114 ? -5.579 -9.842 -7.984 1.00 91.75 114 GLN A C 1
ATOM 948 O O . GLN A 1 114 ? -6.490 -10.666 -7.918 1.00 91.75 114 GLN A O 1
ATOM 953 N N . HIS A 1 115 ? -5.656 -8.647 -7.395 1.00 88.56 115 HIS A N 1
ATOM 954 C CA . HIS A 1 115 ? -6.805 -8.196 -6.601 1.00 88.56 115 HIS A CA 1
ATOM 955 C C . HIS A 1 115 ? -7.900 -7.492 -7.422 1.00 88.56 115 HIS A C 1
ATOM 957 O O . HIS A 1 115 ? -8.824 -6.900 -6.864 1.00 88.56 115 HIS A O 1
ATOM 963 N N . GLY A 1 116 ? -7.847 -7.592 -8.753 1.00 89.00 116 GLY A N 1
ATOM 964 C CA . GLY A 1 116 ? -8.969 -7.271 -9.633 1.00 89.00 116 GLY A CA 1
ATOM 965 C C . GLY A 1 116 ? -8.963 -5.877 -10.262 1.00 89.00 116 GLY A C 1
ATOM 966 O O . GLY A 1 116 ? -9.916 -5.557 -10.981 1.00 89.00 116 GLY A O 1
ATOM 967 N N . LEU A 1 117 ? -7.923 -5.056 -10.068 1.00 90.81 117 LEU A N 1
ATOM 968 C CA . LEU A 1 117 ? -7.758 -3.852 -10.893 1.00 90.81 117 LEU A CA 1
ATOM 969 C C . LEU A 1 117 ? -7.553 -4.261 -12.352 1.00 90.81 117 LEU A C 1
ATOM 971 O O . LEU A 1 117 ? -7.013 -5.321 -12.663 1.00 90.81 117 LEU A O 1
ATOM 975 N N . LYS A 1 118 ? -8.001 -3.407 -13.272 1.00 91.62 118 LYS A N 1
ATOM 976 C CA . LYS A 1 118 ? -7.913 -3.677 -14.709 1.00 91.62 118 LYS A CA 1
ATOM 977 C C . LYS A 1 118 ? -6.969 -2.691 -15.376 1.00 91.62 118 LYS A C 1
ATOM 979 O O . LYS A 1 118 ? -7.260 -1.492 -15.434 1.00 91.62 118 LYS A O 1
ATOM 984 N N . LEU A 1 119 ? -5.876 -3.214 -15.927 1.00 92.31 119 LEU A N 1
ATOM 985 C CA . LEU A 1 119 ? -4.957 -2.454 -16.768 1.00 92.31 119 LEU A CA 1
ATOM 986 C C . LEU A 1 119 ? -5.665 -2.036 -18.057 1.00 92.31 119 LEU A C 1
ATOM 988 O O . LEU A 1 119 ? -6.086 -2.878 -18.845 1.00 92.31 119 LEU A O 1
ATOM 992 N N . SER A 1 120 ? -5.819 -0.728 -18.245 1.00 91.12 120 SER A N 1
ATOM 993 C CA . SER A 1 120 ? -6.478 -0.153 -19.421 1.00 91.12 120 SER A CA 1
ATOM 994 C C . SER A 1 120 ? -5.469 0.172 -20.515 1.00 91.12 120 SER A C 1
ATOM 996 O O . SER A 1 120 ? -5.718 -0.092 -21.689 1.00 91.12 120 SER A O 1
ATOM 998 N N . LYS A 1 121 ? -4.326 0.752 -20.134 1.00 91.25 121 LYS A N 1
ATOM 999 C CA . LYS A 1 121 ? -3.275 1.155 -21.068 1.00 91.25 121 LYS A CA 1
ATOM 1000 C C . LYS A 1 121 ? -1.922 1.214 -20.367 1.00 91.25 121 LYS A C 1
ATOM 1002 O O . LYS A 1 121 ? -1.853 1.616 -19.213 1.00 91.25 121 LYS A O 1
ATOM 1007 N N . VAL A 1 122 ? -0.856 0.870 -21.081 1.00 92.25 122 VAL A N 1
ATOM 1008 C CA . VAL A 1 122 ? 0.523 1.191 -20.691 1.00 92.25 122 VAL A CA 1
ATOM 1009 C C . VAL A 1 122 ? 0.996 2.327 -21.595 1.00 92.25 122 VAL A C 1
ATOM 1011 O O . VAL A 1 122 ? 0.811 2.259 -22.810 1.00 92.25 122 VAL A O 1
ATOM 1014 N N . HIS A 1 123 ? 1.546 3.396 -21.024 1.00 91.19 123 HIS A N 1
ATOM 1015 C CA . HIS A 1 123 ? 2.056 4.542 -21.786 1.00 91.19 123 HIS A CA 1
ATOM 1016 C C . HIS A 1 123 ? 3.564 4.479 -21.951 1.00 91.19 123 HIS A C 1
ATOM 1018 O O . HIS A 1 123 ? 4.068 4.714 -23.047 1.00 91.19 123 HIS A O 1
ATOM 1024 N N . ARG A 1 124 ? 4.281 4.165 -20.871 1.00 91.31 124 ARG A N 1
ATOM 1025 C CA . ARG A 1 124 ? 5.740 4.075 -20.865 1.00 91.31 124 ARG A CA 1
ATOM 1026 C C . ARG A 1 124 ? 6.202 2.929 -19.974 1.00 91.31 124 ARG A C 1
ATOM 1028 O O . ARG A 1 124 ? 5.580 2.645 -18.952 1.00 91.31 124 ARG A O 1
ATOM 1035 N N . LEU A 1 125 ? 7.301 2.294 -20.368 1.00 91.94 125 LEU A N 1
ATOM 1036 C CA . LEU A 1 125 ? 7.901 1.175 -19.653 1.00 91.94 125 LEU A CA 1
ATOM 1037 C C . LEU A 1 125 ? 9.411 1.390 -19.541 1.00 91.94 125 LEU A C 1
ATOM 1039 O O . LEU A 1 125 ? 10.110 1.521 -20.548 1.00 91.94 125 LEU A O 1
ATOM 1043 N N . LEU A 1 126 ? 9.888 1.451 -18.302 1.00 91.88 126 LEU A N 1
ATOM 1044 C CA . LEU A 1 126 ? 11.287 1.633 -17.945 1.00 91.88 126 LEU A CA 1
ATOM 1045 C C . LEU A 1 126 ? 11.826 0.316 -17.390 1.00 91.88 126 LEU A C 1
ATOM 1047 O O . LEU A 1 126 ? 11.396 -0.119 -16.326 1.00 91.88 126 LEU A O 1
ATOM 1051 N N . GLU A 1 127 ? 12.760 -0.314 -18.096 1.00 92.75 127 GLU A N 1
ATOM 1052 C CA . GLU A 1 127 ? 13.487 -1.487 -17.603 1.00 92.75 127 GLU A CA 1
ATOM 1053 C C . GLU A 1 127 ? 14.758 -1.048 -16.874 1.00 92.75 127 GLU A C 1
ATOM 1055 O O . GLU A 1 127 ? 15.419 -0.091 -17.287 1.00 92.75 127 GLU A O 1
ATOM 1060 N N . PHE A 1 128 ? 15.105 -1.776 -15.817 1.00 91.69 128 PHE A N 1
ATOM 1061 C CA . PHE A 1 128 ? 16.342 -1.616 -15.064 1.00 91.69 128 PHE A CA 1
ATOM 1062 C C . PHE A 1 128 ? 16.904 -2.969 -14.627 1.00 91.69 128 PHE A C 1
ATOM 1064 O O . PHE A 1 128 ? 16.166 -3.949 -14.486 1.00 91.69 128 PHE A O 1
ATOM 1071 N N . ASP A 1 129 ? 18.207 -3.008 -14.364 1.00 90.75 129 ASP A N 1
ATOM 1072 C CA . ASP A 1 129 ? 18.840 -4.150 -13.710 1.00 90.75 129 ASP A CA 1
ATOM 1073 C C . ASP A 1 129 ? 18.606 -4.057 -12.193 1.00 90.75 129 ASP A C 1
ATOM 1075 O O . ASP A 1 129 ? 18.686 -2.969 -11.613 1.00 90.75 129 ASP A O 1
ATOM 1079 N N . GLN A 1 130 ? 18.305 -5.188 -11.549 1.00 90.38 130 GLN A N 1
ATOM 1080 C CA . GLN A 1 130 ? 18.019 -5.272 -10.115 1.00 90.38 130 GLN A CA 1
ATOM 1081 C C . GLN A 1 130 ? 18.943 -6.267 -9.398 1.00 90.38 130 GLN A C 1
ATOM 1083 O O . GLN A 1 130 ? 19.201 -7.369 -9.888 1.00 90.38 130 GLN A O 1
ATOM 1088 N N . SER A 1 131 ? 19.416 -5.901 -8.207 1.00 88.31 131 SER A N 1
ATOM 1089 C CA . SER A 1 131 ? 20.238 -6.756 -7.339 1.00 88.31 131 SER A CA 1
ATOM 1090 C C . SER A 1 131 ? 19.914 -6.515 -5.865 1.00 88.31 131 SER A C 1
ATOM 1092 O O . SER A 1 131 ? 19.189 -5.585 -5.517 1.00 88.31 131 SER A O 1
ATOM 1094 N N . HIS A 1 132 ? 20.419 -7.376 -4.979 1.00 83.94 132 HIS A N 1
ATOM 1095 C CA . HIS A 1 132 ? 20.208 -7.211 -3.539 1.00 83.94 132 HIS A CA 1
ATOM 1096 C C . HIS A 1 132 ? 20.847 -5.920 -3.023 1.00 83.94 132 HIS A C 1
ATOM 1098 O O . HIS A 1 132 ? 21.956 -5.565 -3.431 1.00 83.94 132 HIS A O 1
ATOM 1104 N N . ILE A 1 133 ? 20.191 -5.277 -2.056 1.00 75.50 133 ILE A N 1
ATOM 1105 C CA . ILE A 1 133 ? 20.656 -4.033 -1.421 1.00 75.50 133 ILE A CA 1
ATOM 1106 C C . ILE A 1 133 ? 22.083 -4.156 -0.862 1.00 75.50 133 ILE A C 1
ATOM 1108 O O . ILE A 1 133 ? 22.851 -3.204 -0.961 1.00 75.50 133 ILE A O 1
ATOM 1112 N N . HIS A 1 134 ? 22.489 -5.330 -0.363 1.00 69.38 134 HIS A N 1
ATOM 1113 C CA . HIS A 1 134 ? 23.862 -5.585 0.108 1.00 69.38 134 HIS A CA 1
ATOM 1114 C C . HIS A 1 134 ? 24.952 -5.335 -0.946 1.00 69.38 134 HIS A C 1
ATOM 1116 O O . HIS A 1 134 ? 26.101 -5.103 -0.594 1.00 69.38 134 HIS A O 1
ATOM 1122 N N . SER A 1 135 ? 24.621 -5.379 -2.240 1.00 67.38 135 SER A N 1
ATOM 1123 C CA . SER A 1 135 ? 25.579 -5.013 -3.294 1.00 67.38 135 SER A CA 1
ATOM 1124 C C . SER A 1 135 ? 25.856 -3.505 -3.365 1.00 67.38 135 SER A C 1
ATOM 1126 O O . SER A 1 135 ? 26.857 -3.099 -3.947 1.00 67.38 135 SER A O 1
ATOM 1128 N N . ILE A 1 136 ? 24.985 -2.690 -2.763 1.00 66.44 136 ILE A N 1
ATOM 1129 C CA . ILE A 1 136 ? 25.048 -1.224 -2.731 1.00 66.44 136 ILE A CA 1
ATOM 1130 C C . ILE A 1 136 ? 25.498 -0.737 -1.343 1.00 66.44 136 ILE A C 1
ATOM 1132 O O . ILE A 1 136 ? 26.266 0.216 -1.236 1.00 66.44 136 ILE A O 1
ATOM 1136 N N . ILE A 1 137 ? 25.038 -1.396 -0.274 1.00 65.31 137 ILE A N 1
ATOM 1137 C CA . ILE A 1 137 ? 25.293 -1.007 1.116 1.00 65.31 137 ILE A CA 1
ATOM 1138 C C . ILE A 1 137 ? 26.419 -1.864 1.707 1.00 65.31 137 ILE A C 1
ATOM 1140 O O . ILE A 1 137 ? 26.261 -3.064 1.899 1.00 65.31 137 ILE A O 1
ATOM 1144 N N . ASN A 1 138 ? 27.543 -1.225 2.050 1.00 56.06 138 ASN A N 1
ATOM 1145 C CA . ASN A 1 138 ? 28.715 -1.857 2.682 1.00 56.06 138 ASN A CA 1
ATOM 1146 C C . ASN A 1 138 ? 28.536 -2.173 4.187 1.00 56.06 138 ASN A C 1
ATOM 1148 O O . ASN A 1 138 ? 29.506 -2.541 4.848 1.00 56.06 138 ASN A O 1
ATOM 1152 N N . SER A 1 139 ? 27.347 -1.972 4.762 1.00 53.62 139 SER A N 1
ATOM 1153 C CA . SER A 1 139 ? 27.070 -2.174 6.188 1.00 53.62 139 SER A CA 1
ATOM 1154 C C . SER A 1 139 ? 26.086 -3.326 6.414 1.00 53.62 139 SER A C 1
ATOM 1156 O O . SER A 1 139 ? 25.021 -3.399 5.807 1.00 53.62 139 SER A O 1
ATOM 1158 N N . ASP A 1 140 ? 26.453 -4.235 7.319 1.00 54.34 140 ASP A N 1
ATOM 1159 C CA . ASP A 1 140 ? 25.715 -5.478 7.581 1.00 54.34 140 ASP A CA 1
ATOM 1160 C C . ASP A 1 140 ? 24.397 -5.294 8.354 1.00 54.34 140 ASP A C 1
ATOM 1162 O O . ASP A 1 140 ? 23.686 -6.271 8.576 1.00 54.34 140 ASP A O 1
ATOM 1166 N N . VAL A 1 141 ? 24.024 -4.079 8.773 1.00 55.72 141 VAL A N 1
ATOM 1167 C CA . VAL A 1 141 ? 22.781 -3.863 9.530 1.00 55.72 141 VAL A CA 1
ATOM 1168 C C . VAL A 1 141 ? 22.230 -2.457 9.277 1.00 55.72 141 VAL A C 1
ATOM 1170 O O . VAL A 1 141 ? 22.608 -1.502 9.954 1.00 55.72 141 VAL A O 1
ATOM 1173 N N . ALA A 1 142 ? 21.319 -2.315 8.314 1.00 60.50 142 ALA A N 1
ATOM 1174 C CA . ALA A 1 142 ? 20.456 -1.139 8.262 1.00 60.50 142 ALA A CA 1
ATOM 1175 C C . ALA A 1 142 ? 19.316 -1.328 9.274 1.00 60.50 142 ALA A C 1
ATOM 1177 O O . ALA A 1 142 ? 18.544 -2.282 9.165 1.00 60.50 142 ALA A O 1
ATOM 1178 N N . ASN A 1 143 ? 19.230 -0.446 10.272 1.00 63.84 143 ASN A N 1
ATOM 1179 C CA . ASN A 1 143 ? 18.207 -0.528 11.321 1.00 63.84 143 ASN A CA 1
ATOM 1180 C C . ASN A 1 143 ? 16.928 0.241 10.947 1.00 63.84 143 ASN A C 1
ATOM 1182 O O . ASN A 1 143 ? 15.871 0.001 11.530 1.00 63.84 143 ASN A O 1
ATOM 1186 N N . SER A 1 144 ? 17.005 1.149 9.972 1.00 71.25 144 SER A N 1
ATOM 1187 C CA . SER A 1 144 ? 15.880 1.940 9.471 1.00 71.25 144 SER A CA 1
ATOM 1188 C C . SER A 1 144 ? 15.911 2.084 7.946 1.00 71.25 144 SER A C 1
ATOM 1190 O O . SER A 1 144 ? 16.950 1.905 7.311 1.00 71.25 144 SER A O 1
ATOM 1192 N N . VAL A 1 145 ? 14.767 2.438 7.352 1.00 70.81 145 VAL A N 1
ATOM 1193 C CA . VAL A 1 145 ? 14.671 2.776 5.921 1.00 70.81 145 VAL A CA 1
ATOM 1194 C C . VAL A 1 145 ? 15.541 3.991 5.578 1.00 70.81 145 VAL A C 1
ATOM 1196 O O . VAL A 1 145 ? 16.171 4.015 4.522 1.00 70.81 145 VAL A O 1
ATOM 1199 N N . ASP A 1 146 ? 15.639 4.965 6.482 1.00 72.94 146 ASP A N 1
ATOM 1200 C CA . ASP A 1 146 ? 16.484 6.145 6.286 1.00 72.94 146 ASP A CA 1
ATOM 1201 C C . ASP A 1 146 ? 17.974 5.776 6.242 1.00 72.94 146 ASP A C 1
ATOM 1203 O O . ASP A 1 146 ? 18.704 6.305 5.406 1.00 72.94 146 ASP A O 1
ATOM 1207 N N . ASP A 1 147 ? 18.419 4.809 7.054 1.00 71.19 147 ASP A N 1
ATOM 1208 C CA . ASP A 1 147 ? 19.800 4.303 6.998 1.00 71.19 147 ASP A CA 1
ATOM 1209 C C . ASP A 1 147 ? 20.110 3.673 5.633 1.00 71.19 147 ASP A C 1
ATOM 1211 O O . ASP A 1 147 ? 21.191 3.887 5.080 1.00 71.19 147 ASP A O 1
ATOM 1215 N N . ILE A 1 148 ? 19.152 2.928 5.061 1.00 72.12 148 ILE A N 1
ATOM 1216 C CA . ILE A 1 148 ? 19.284 2.342 3.716 1.00 72.12 148 ILE A CA 1
ATOM 1217 C C . ILE A 1 148 ? 19.499 3.457 2.688 1.00 72.12 148 ILE A C 1
ATOM 1219 O O . ILE A 1 148 ? 20.390 3.367 1.845 1.00 72.12 148 ILE A O 1
ATOM 1223 N N . LEU A 1 149 ? 18.697 4.518 2.776 1.00 73.56 149 LEU A N 1
ATOM 1224 C CA . LEU A 1 149 ? 18.708 5.628 1.831 1.00 73.56 149 LEU A CA 1
ATOM 1225 C C . LEU A 1 149 ? 19.960 6.508 1.942 1.00 73.56 149 LEU A C 1
ATOM 1227 O O . LEU A 1 149 ? 20.485 6.927 0.914 1.00 73.56 149 LEU A O 1
ATOM 1231 N N . ILE A 1 150 ? 20.477 6.749 3.152 1.00 71.88 150 ILE A N 1
ATOM 1232 C CA . ILE A 1 150 ? 21.710 7.529 3.380 1.00 71.88 150 ILE A CA 1
ATOM 1233 C C . ILE A 1 150 ? 22.925 6.884 2.696 1.00 71.88 150 ILE A C 1
ATOM 1235 O O . ILE A 1 150 ? 23.837 7.584 2.255 1.00 71.88 150 ILE A O 1
ATOM 1239 N N . HIS A 1 151 ? 22.952 5.555 2.596 1.00 70.88 151 HIS A N 1
ATOM 1240 C CA . HIS A 1 151 ? 24.052 4.828 1.966 1.00 70.88 151 HIS A CA 1
ATOM 1241 C C . HIS A 1 151 ? 23.991 4.800 0.429 1.00 70.88 151 HIS A C 1
ATOM 1243 O O . HIS A 1 151 ? 24.952 4.359 -0.203 1.00 70.88 151 HIS A O 1
ATOM 1249 N N . VAL A 1 152 ? 22.914 5.297 -0.187 1.00 69.25 152 VAL A N 1
ATOM 1250 C CA . VAL A 1 152 ? 22.799 5.428 -1.646 1.00 69.25 152 VAL A CA 1
ATOM 1251 C C . VAL A 1 152 ? 23.358 6.788 -2.077 1.00 69.25 152 VAL A C 1
ATOM 1253 O O . VAL A 1 152 ? 22.766 7.825 -1.802 1.00 69.25 152 VAL A O 1
ATOM 1256 N N . ILE A 1 153 ? 24.513 6.779 -2.751 1.00 60.50 153 ILE A N 1
ATOM 1257 C CA . ILE A 1 153 ? 25.328 7.987 -3.000 1.00 60.50 153 ILE A CA 1
ATOM 1258 C C . ILE A 1 153 ? 24.932 8.744 -4.288 1.00 60.50 153 ILE A C 1
ATOM 1260 O O . ILE A 1 153 ? 25.143 9.951 -4.365 1.00 60.50 153 ILE A O 1
ATOM 1264 N N . ASP A 1 154 ? 24.338 8.080 -5.286 1.00 67.44 154 ASP A N 1
ATOM 1265 C CA . ASP A 1 154 ? 23.968 8.718 -6.563 1.00 67.44 154 ASP A CA 1
ATOM 1266 C C . ASP A 1 154 ? 22.522 9.244 -6.556 1.00 67.44 154 ASP A C 1
ATOM 1268 O O . ASP A 1 154 ? 21.586 8.460 -6.403 1.00 67.44 154 ASP A O 1
ATOM 1272 N N . ASP A 1 155 ? 22.320 10.539 -6.837 1.00 66.75 155 ASP A N 1
ATOM 1273 C CA . ASP A 1 155 ? 21.006 11.219 -6.808 1.00 66.75 155 ASP A CA 1
ATOM 1274 C C . ASP A 1 155 ? 19.910 10.518 -7.637 1.00 66.75 155 ASP A C 1
ATOM 1276 O O . ASP A 1 155 ? 18.744 10.445 -7.231 1.00 66.75 155 ASP A O 1
ATOM 1280 N N . LEU A 1 156 ? 20.254 9.994 -8.821 1.00 68.31 156 LEU A N 1
ATOM 1281 C CA . LEU A 1 156 ? 19.290 9.297 -9.681 1.00 68.31 156 LEU A CA 1
ATOM 1282 C C . LEU A 1 156 ? 18.891 7.938 -9.087 1.00 68.31 156 LEU A C 1
ATOM 1284 O O . LEU A 1 156 ? 17.707 7.597 -9.077 1.00 68.31 156 LEU A O 1
ATOM 1288 N N . ASN A 1 157 ? 19.865 7.198 -8.549 1.00 77.06 157 ASN A N 1
ATOM 1289 C CA . ASN A 1 157 ? 19.631 5.912 -7.895 1.00 77.06 157 ASN A CA 1
ATOM 1290 C C . ASN A 1 157 ? 18.877 6.102 -6.575 1.00 77.06 157 ASN A C 1
ATOM 1292 O O . ASN A 1 157 ? 17.965 5.337 -6.280 1.00 77.06 157 ASN A O 1
ATOM 1296 N N . TYR A 1 158 ? 19.174 7.167 -5.829 1.00 82.56 158 TYR A N 1
ATOM 1297 C CA . TYR A 1 158 ? 18.482 7.517 -4.593 1.00 82.56 158 TYR A CA 1
ATOM 1298 C C . TYR A 1 158 ? 16.973 7.654 -4.807 1.00 82.56 158 TYR A C 1
ATOM 1300 O O . TYR A 1 158 ? 16.189 7.024 -4.101 1.00 82.56 158 TYR A O 1
ATOM 1308 N N . ASN A 1 159 ? 16.547 8.423 -5.813 1.00 86.19 159 ASN A N 1
ATOM 1309 C CA . ASN A 1 159 ? 15.123 8.667 -6.050 1.00 86.19 159 ASN A CA 1
ATOM 1310 C C . ASN A 1 159 ? 14.365 7.397 -6.457 1.00 86.19 159 ASN A C 1
ATOM 1312 O O . ASN A 1 159 ? 13.271 7.146 -5.950 1.00 86.19 159 ASN A O 1
ATOM 1316 N N . ILE A 1 160 ? 14.937 6.580 -7.344 1.00 86.88 160 ILE A N 1
ATOM 1317 C CA . ILE A 1 160 ? 14.276 5.354 -7.807 1.00 86.88 160 ILE A CA 1
ATOM 1318 C C . ILE A 1 160 ? 14.319 4.234 -6.762 1.00 86.88 160 ILE A C 1
ATOM 1320 O O . ILE A 1 160 ? 13.353 3.482 -6.644 1.00 86.88 160 ILE A O 1
ATOM 1324 N N . ILE A 1 161 ? 15.381 4.149 -5.954 1.00 87.38 161 ILE A N 1
ATOM 1325 C CA . ILE A 1 161 ? 15.448 3.231 -4.811 1.00 87.38 161 ILE A CA 1
ATOM 1326 C C . ILE A 1 161 ? 14.443 3.664 -3.745 1.00 87.38 161 ILE A C 1
ATOM 1328 O O . ILE A 1 161 ? 13.676 2.827 -3.280 1.00 87.38 161 ILE A O 1
ATOM 1332 N N . LYS A 1 162 ? 14.360 4.959 -3.417 1.00 87.44 162 LYS A N 1
ATOM 1333 C CA . LYS A 1 162 ? 13.351 5.495 -2.492 1.00 87.44 162 LYS A CA 1
ATOM 1334 C C . LYS A 1 162 ? 11.929 5.182 -2.952 1.00 87.44 162 LYS A C 1
ATOM 1336 O O . LYS A 1 162 ? 11.126 4.712 -2.152 1.00 87.44 162 LYS A O 1
ATOM 1341 N N . PHE A 1 163 ? 11.638 5.396 -4.235 1.00 90.38 163 PHE A N 1
ATOM 1342 C CA . PHE A 1 163 ? 10.371 4.991 -4.845 1.00 90.38 163 PHE A CA 1
ATOM 1343 C C . PHE A 1 163 ? 10.130 3.481 -4.693 1.00 90.38 163 PHE A C 1
ATOM 1345 O O . PHE A 1 163 ? 9.083 3.072 -4.208 1.00 90.38 163 PHE A O 1
ATOM 1352 N N . THR A 1 164 ? 11.120 2.653 -5.032 1.00 91.12 164 THR A N 1
ATOM 1353 C CA . THR A 1 164 ? 11.004 1.187 -4.965 1.00 91.12 164 THR A CA 1
ATOM 1354 C C . THR A 1 164 ? 10.773 0.687 -3.538 1.00 91.12 164 THR A C 1
ATOM 1356 O O . THR A 1 164 ? 9.972 -0.219 -3.327 1.00 91.12 164 THR A O 1
ATOM 1359 N N . ILE A 1 165 ? 11.439 1.281 -2.545 1.00 88.88 165 ILE A N 1
ATOM 1360 C CA . ILE A 1 165 ? 11.244 0.936 -1.135 1.00 88.88 165 ILE A CA 1
ATOM 1361 C C . ILE A 1 165 ? 9.821 1.284 -0.688 1.00 88.88 165 ILE A C 1
ATOM 1363 O O . ILE A 1 165 ? 9.172 0.447 -0.064 1.00 88.88 165 ILE A O 1
ATOM 1367 N N . ALA A 1 166 ? 9.317 2.472 -1.039 1.00 87.50 166 ALA A N 1
ATOM 1368 C CA . ALA A 1 166 ? 7.939 2.855 -0.733 1.00 87.50 166 ALA A CA 1
ATOM 1369 C C . ALA A 1 166 ? 6.933 1.873 -1.360 1.00 87.50 166 ALA A C 1
ATOM 1371 O O . ALA A 1 166 ? 6.050 1.369 -0.668 1.00 87.50 166 ALA A O 1
ATOM 1372 N N . GLU A 1 167 ? 7.136 1.509 -2.630 1.00 90.50 167 GLU A N 1
ATOM 1373 C CA . GLU A 1 167 ? 6.316 0.510 -3.324 1.00 90.50 167 GLU A CA 1
ATOM 1374 C C . GLU A 1 167 ? 6.376 -0.862 -2.628 1.00 90.50 167 GLU A C 1
ATOM 1376 O O . GLU A 1 167 ? 5.359 -1.543 -2.521 1.00 90.50 167 GLU A O 1
ATOM 1381 N N . PHE A 1 168 ? 7.535 -1.280 -2.109 1.00 89.56 168 PHE A N 1
ATOM 1382 C CA . PHE A 1 168 ? 7.675 -2.542 -1.374 1.00 89.56 168 PHE A CA 1
ATOM 1383 C C . PHE A 1 168 ? 6.953 -2.532 -0.025 1.00 89.56 168 PHE A C 1
ATOM 1385 O O . PHE A 1 168 ? 6.343 -3.541 0.337 1.00 89.56 168 PHE A O 1
ATOM 1392 N N . ILE A 1 169 ? 6.987 -1.418 0.708 1.00 85.81 169 ILE A N 1
ATOM 1393 C CA . ILE A 1 169 ? 6.224 -1.264 1.955 1.00 85.81 169 ILE A CA 1
ATOM 1394 C C . ILE A 1 169 ? 4.728 -1.405 1.657 1.00 85.81 169 ILE A C 1
ATOM 1396 O O . ILE A 1 169 ? 4.033 -2.191 2.311 1.00 85.81 169 ILE A O 1
ATOM 1400 N N . GLU A 1 170 ? 4.258 -0.733 0.607 1.00 86.50 170 GLU A N 1
ATOM 1401 C CA . GLU A 1 170 ? 2.875 -0.819 0.145 1.00 86.50 170 GLU A CA 1
ATOM 1402 C C . GLU A 1 170 ? 2.495 -2.255 -0.254 1.00 86.50 170 GLU A C 1
ATOM 1404 O O . GLU A 1 170 ? 1.494 -2.798 0.213 1.00 86.50 170 GLU A O 1
ATOM 1409 N N . LEU A 1 171 ? 3.351 -2.927 -1.033 1.00 89.44 171 LEU A N 1
ATOM 1410 C CA . LEU A 1 171 ? 3.175 -4.325 -1.427 1.00 89.44 171 LEU A CA 1
ATOM 1411 C C . LEU A 1 171 ? 3.033 -5.246 -0.220 1.00 89.44 171 LEU A C 1
ATOM 1413 O O . LEU A 1 171 ? 2.153 -6.104 -0.196 1.00 89.44 171 LEU A O 1
ATOM 1417 N N . SER A 1 172 ? 3.915 -5.090 0.769 1.00 86.38 172 SER A N 1
ATOM 1418 C CA . SER A 1 172 ? 3.906 -5.919 1.973 1.00 86.38 172 SER A CA 1
ATOM 1419 C C . SER A 1 172 ? 2.620 -5.725 2.776 1.00 86.38 172 SER A C 1
ATOM 1421 O O . SER A 1 172 ? 2.057 -6.700 3.273 1.00 86.38 172 SER A O 1
ATOM 1423 N N . THR A 1 173 ? 2.109 -4.492 2.814 1.00 84.44 173 THR A N 1
ATOM 1424 C CA . THR A 1 173 ? 0.841 -4.138 3.454 1.00 84.44 173 THR A CA 1
ATOM 1425 C C . THR A 1 173 ? -0.335 -4.794 2.738 1.00 84.44 173 THR A C 1
ATOM 1427 O O . THR A 1 173 ? -1.175 -5.423 3.384 1.00 84.44 173 THR A O 1
ATOM 1430 N N . TYR A 1 174 ? -0.374 -4.723 1.404 1.00 87.38 174 TYR A N 1
ATOM 1431 C CA . TYR A 1 174 ? -1.427 -5.372 0.627 1.00 87.38 174 TYR A CA 1
ATOM 1432 C C . TYR A 1 174 ? -1.404 -6.885 0.756 1.00 87.38 174 TYR A C 1
ATOM 1434 O O . TYR A 1 174 ? -2.454 -7.469 0.993 1.00 87.38 174 TYR A O 1
ATOM 1442 N N . LYS A 1 175 ? -0.231 -7.517 0.679 1.00 88.06 175 LYS A N 1
ATOM 1443 C CA . LYS A 1 175 ? -0.115 -8.968 0.850 1.00 88.06 175 LYS A CA 1
ATOM 1444 C C . LYS A 1 175 ? -0.526 -9.414 2.250 1.00 88.06 175 LYS A C 1
ATOM 1446 O O . LYS A 1 175 ? -1.312 -10.345 2.401 1.00 88.06 175 LYS A O 1
ATOM 1451 N N . LEU A 1 176 ? -0.057 -8.717 3.289 1.00 85.69 176 LEU A N 1
ATOM 1452 C CA . LEU A 1 176 ? -0.491 -8.974 4.663 1.00 85.69 176 LEU A CA 1
ATOM 1453 C C . LEU A 1 176 ? -2.019 -8.914 4.760 1.00 85.69 176 LEU A C 1
ATOM 1455 O O . LEU A 1 176 ? -2.646 -9.810 5.324 1.00 85.69 176 LEU A O 1
ATOM 1459 N N . TYR A 1 177 ? -2.622 -7.865 4.211 1.00 85.00 177 TYR A N 1
ATOM 1460 C CA . TYR A 1 177 ? -4.053 -7.667 4.332 1.00 85.00 177 TYR A CA 1
ATOM 1461 C C . TYR A 1 177 ? -4.861 -8.643 3.469 1.00 85.00 177 TYR A C 1
ATOM 1463 O O . TYR A 1 177 ? -5.625 -9.451 3.997 1.00 85.00 177 TYR A O 1
ATOM 1471 N N . TYR A 1 178 ? -4.693 -8.578 2.151 1.00 86.25 178 TYR A N 1
ATOM 1472 C CA . TYR A 1 178 ? -5.532 -9.271 1.181 1.00 86.25 178 TYR A CA 1
ATOM 1473 C C . TYR A 1 178 ? -5.217 -10.764 1.046 1.00 86.25 178 TYR A C 1
ATOM 1475 O O . TYR A 1 178 ? -6.145 -11.535 0.805 1.00 86.25 178 TYR A O 1
ATOM 1483 N N . ASP A 1 179 ? -3.964 -11.193 1.238 1.00 87.81 179 ASP A N 1
ATOM 1484 C CA . ASP A 1 179 ? -3.588 -12.608 1.079 1.00 87.81 179 ASP A CA 1
ATOM 1485 C C . ASP A 1 179 ? -3.635 -13.384 2.403 1.00 87.81 179 ASP A C 1
ATOM 1487 O O . ASP A 1 179 ? -3.877 -14.595 2.417 1.00 87.81 179 ASP A O 1
ATOM 1491 N N . ILE A 1 180 ? -3.430 -12.707 3.540 1.00 87.38 180 ILE A N 1
ATOM 1492 C CA . ILE A 1 180 ? -3.297 -13.376 4.842 1.00 87.38 180 ILE A CA 1
ATOM 1493 C C . ILE A 1 180 ? -4.460 -13.064 5.781 1.00 87.38 180 ILE A C 1
ATOM 1495 O O . ILE A 1 180 ? -5.154 -13.992 6.211 1.00 87.38 180 ILE A O 1
ATOM 1499 N N . LEU A 1 181 ? -4.660 -11.793 6.137 1.00 86.56 181 LEU A N 1
ATOM 1500 C CA . LEU A 1 181 ? -5.612 -11.407 7.179 1.00 86.56 181 LEU A CA 1
ATOM 1501 C C . LEU A 1 181 ? -7.059 -11.550 6.713 1.00 86.56 181 LEU A C 1
ATOM 1503 O O . LEU A 1 181 ? -7.862 -12.199 7.386 1.00 86.56 181 LEU A O 1
ATOM 1507 N N . TYR A 1 182 ? -7.394 -10.982 5.557 1.00 86.12 182 TYR A N 1
ATOM 1508 C CA . TYR A 1 182 ? -8.757 -10.986 5.047 1.00 86.12 182 TYR A CA 1
ATOM 1509 C C . TYR A 1 182 ? -9.269 -12.404 4.740 1.00 86.12 182 TYR A C 1
ATOM 1511 O O . TYR A 1 182 ? -10.352 -12.748 5.214 1.00 86.12 182 TYR A O 1
ATOM 1519 N N . PRO A 1 183 ? -8.506 -13.300 4.081 1.00 88.56 183 PRO A N 1
ATOM 1520 C CA . PRO A 1 183 ? -8.945 -14.681 3.879 1.00 88.56 183 PRO A CA 1
ATOM 1521 C C . PRO A 1 183 ? -9.107 -15.473 5.184 1.00 88.56 183 PRO A C 1
ATOM 1523 O O . PRO A 1 183 ? -9.836 -16.464 5.209 1.00 88.56 183 PRO A O 1
ATOM 1526 N N . TYR A 1 184 ? -8.430 -15.068 6.265 1.00 88.81 184 TYR A N 1
ATOM 1527 C CA . TYR A 1 184 ? -8.524 -15.727 7.568 1.00 88.81 184 TYR A CA 1
ATOM 1528 C C . TYR A 1 184 ? -9.710 -15.223 8.407 1.00 88.81 184 TYR A C 1
ATOM 1530 O O . TYR A 1 184 ? -10.477 -16.028 8.938 1.00 88.81 184 TYR A O 1
ATOM 1538 N N . TYR A 1 185 ? -9.887 -13.904 8.516 1.00 87.19 185 TYR A N 1
ATOM 1539 C CA . TYR A 1 185 ? -10.912 -13.291 9.368 1.00 87.19 185 TYR A CA 1
ATOM 1540 C C . TYR A 1 185 ? -12.221 -12.965 8.633 1.00 87.19 185 TYR A C 1
ATOM 1542 O O . TYR A 1 185 ? -13.282 -12.902 9.262 1.00 87.19 185 TYR A O 1
ATOM 1550 N N . GLY A 1 186 ? -12.180 -12.767 7.314 1.00 87.00 186 GLY A N 1
ATOM 1551 C CA . GLY A 1 186 ? -13.315 -12.326 6.505 1.00 87.00 186 GLY A CA 1
ATOM 1552 C C . GLY A 1 186 ? -13.882 -11.001 7.011 1.00 87.00 186 GLY A C 1
ATOM 1553 O O . GLY A 1 186 ? -13.153 -10.048 7.248 1.00 87.00 186 GLY A O 1
ATOM 1554 N N . ASN A 1 187 ? -15.190 -10.953 7.261 1.00 85.56 187 ASN A N 1
ATOM 1555 C CA . ASN A 1 187 ? -15.875 -9.742 7.741 1.00 85.56 187 ASN A CA 1
ATOM 1556 C C . ASN A 1 187 ? -15.655 -9.451 9.240 1.00 85.56 187 ASN A C 1
ATOM 1558 O O . ASN A 1 187 ? -16.374 -8.643 9.817 1.00 85.56 187 AS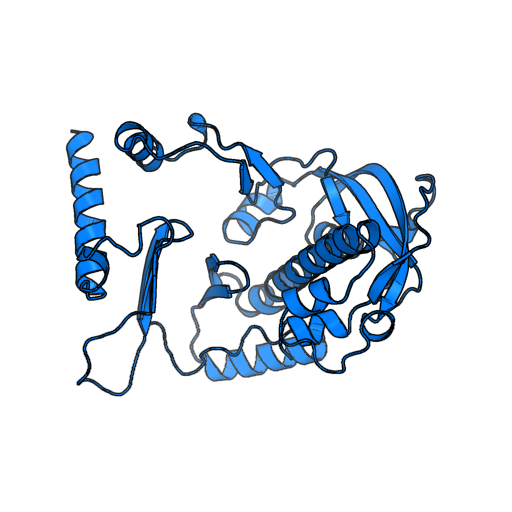N A O 1
ATOM 1562 N N . LYS A 1 188 ? -14.736 -10.161 9.904 1.00 87.69 188 LYS A N 1
ATOM 1563 C CA . LYS A 1 188 ? -14.419 -9.972 11.330 1.00 87.69 188 LYS A CA 1
ATOM 1564 C C . LYS A 1 188 ? -13.179 -9.115 11.561 1.00 87.69 188 LYS A C 1
ATOM 1566 O O . LYS A 1 188 ? -12.760 -8.997 12.709 1.00 87.69 188 LYS A O 1
ATOM 1571 N N . ILE A 1 189 ? -12.575 -8.595 10.496 1.00 85.75 189 ILE A N 1
ATOM 1572 C CA . ILE A 1 189 ? -11.452 -7.668 10.564 1.00 85.75 189 ILE A CA 1
ATOM 1573 C C . ILE A 1 189 ? -11.842 -6.352 9.901 1.00 85.75 189 ILE A C 1
ATOM 1575 O O . ILE A 1 189 ? -12.367 -6.341 8.790 1.00 85.75 189 ILE A O 1
ATOM 1579 N N . GLU A 1 190 ? -11.560 -5.250 10.584 1.00 83.31 190 GLU A N 1
ATOM 1580 C CA . GLU A 1 190 ? -11.720 -3.899 10.057 1.00 83.31 190 GLU A CA 1
ATOM 1581 C C . GLU A 1 190 ? -10.446 -3.100 10.320 1.00 83.31 190 GLU A C 1
ATOM 1583 O O . GLU A 1 190 ? -9.881 -3.144 11.414 1.00 83.31 190 GLU A O 1
ATOM 1588 N N . LEU A 1 191 ? -9.982 -2.351 9.324 1.00 81.75 191 LEU A N 1
ATOM 1589 C CA . LEU A 1 191 ? -8.880 -1.415 9.505 1.00 81.75 191 LEU A CA 1
ATOM 1590 C C . LEU A 1 191 ? -9.407 -0.122 10.137 1.00 81.75 191 LEU A C 1
ATOM 1592 O O . LEU A 1 191 ? -10.348 0.486 9.631 1.00 81.75 191 LEU A O 1
ATOM 1596 N N . ARG A 1 192 ? -8.789 0.310 11.237 1.00 78.94 192 ARG A N 1
ATOM 1597 C CA . ARG A 1 192 ? -9.176 1.520 11.980 1.00 78.94 192 ARG A CA 1
ATOM 1598 C C . ARG A 1 192 ? -8.215 2.684 11.785 1.00 78.94 192 ARG A C 1
ATOM 1600 O O . ARG A 1 192 ? -8.652 3.830 11.836 1.00 78.94 192 ARG A O 1
ATOM 1607 N N . LEU A 1 193 ? -6.931 2.408 11.576 1.00 76.25 193 LEU A N 1
ATOM 1608 C CA . LEU A 1 193 ? -5.910 3.436 11.386 1.00 76.25 193 LEU A CA 1
ATOM 1609 C C . LEU A 1 193 ? -4.768 2.901 10.521 1.00 76.25 193 LEU A C 1
ATOM 1611 O O . LEU A 1 193 ? -4.331 1.765 10.704 1.00 76.25 193 LEU A O 1
ATOM 1615 N N . ILE A 1 194 ? -4.278 3.757 9.629 1.00 74.75 194 ILE A N 1
ATOM 1616 C CA . ILE A 1 194 ? -2.962 3.646 9.002 1.00 74.75 194 ILE A CA 1
ATOM 1617 C C . ILE A 1 194 ? -2.188 4.881 9.446 1.00 74.75 194 ILE A C 1
ATOM 1619 O O . ILE A 1 194 ? -2.650 6.000 9.225 1.00 74.75 194 ILE A O 1
ATOM 1623 N N . ASP A 1 195 ? -1.038 4.681 10.071 1.00 70.25 195 ASP A N 1
ATOM 1624 C CA . ASP A 1 195 ? -0.140 5.764 10.452 1.00 70.25 195 ASP A CA 1
ATOM 1625 C C . ASP A 1 195 ? 1.300 5.376 10.111 1.00 70.25 195 ASP A C 1
ATOM 1627 O O . ASP A 1 195 ? 1.945 4.615 10.833 1.00 70.25 195 ASP A O 1
ATOM 1631 N N . ASN A 1 196 ? 1.807 5.920 9.001 1.00 68.19 196 ASN A N 1
ATOM 1632 C CA . ASN A 1 196 ? 3.102 5.554 8.428 1.00 68.19 196 ASN A CA 1
ATOM 1633 C C . ASN A 1 196 ? 3.190 4.029 8.212 1.00 68.19 196 ASN A C 1
ATOM 1635 O O . ASN A 1 196 ? 2.460 3.491 7.382 1.00 68.19 196 ASN A O 1
ATOM 1639 N N . ASP A 1 197 ? 4.028 3.344 8.991 1.00 66.69 197 ASP A N 1
ATOM 1640 C CA . ASP A 1 197 ? 4.240 1.894 8.926 1.00 66.69 197 ASP A CA 1
ATOM 1641 C C . ASP A 1 197 ? 3.395 1.112 9.957 1.00 66.69 197 ASP A C 1
ATOM 1643 O O . ASP A 1 197 ? 3.530 -0.106 10.086 1.00 66.69 197 ASP A O 1
ATOM 1647 N N . GLU A 1 198 ? 2.547 1.793 10.738 1.00 72.00 198 GLU A N 1
ATOM 1648 C CA . GLU A 1 198 ? 1.697 1.178 11.760 1.00 72.00 198 GLU A CA 1
ATOM 1649 C C . GLU A 1 198 ? 0.255 1.010 11.254 1.00 72.00 198 GLU A C 1
ATOM 1651 O O . GLU A 1 198 ? -0.406 1.958 10.827 1.00 72.00 198 GLU A O 1
ATOM 1656 N N . LEU A 1 199 ? -0.250 -0.224 11.340 1.00 76.75 199 LEU A N 1
ATOM 1657 C CA . LEU A 1 199 ? -1.620 -0.587 10.982 1.00 76.75 199 LEU A CA 1
ATOM 1658 C C . LEU A 1 199 ? -2.383 -0.996 12.239 1.00 76.75 199 LEU A C 1
ATOM 1660 O O . LEU A 1 199 ? -1.932 -1.859 12.997 1.00 76.75 199 LEU A O 1
ATOM 1664 N N . LEU A 1 200 ? -3.562 -0.411 12.442 1.00 78.75 200 LEU A N 1
ATOM 1665 C CA . LEU A 1 200 ? -4.462 -0.775 13.529 1.00 78.75 200 LEU A CA 1
ATOM 1666 C C . LEU A 1 200 ? -5.678 -1.513 12.981 1.00 78.75 200 LEU A C 1
ATOM 1668 O O . LEU A 1 200 ? -6.492 -0.930 12.264 1.00 78.75 200 LEU A O 1
ATOM 1672 N N . PHE A 1 201 ? -5.833 -2.769 13.390 1.00 80.38 201 PHE A N 1
ATOM 1673 C CA . PHE A 1 201 ? -6.986 -3.592 13.048 1.00 80.38 201 PHE A CA 1
ATOM 1674 C C . PHE A 1 201 ? -7.875 -3.828 14.266 1.00 80.38 201 PHE A C 1
ATOM 1676 O O . PHE A 1 201 ? -7.392 -4.152 15.350 1.00 80.38 201 PHE A O 1
ATOM 1683 N N . GLU A 1 202 ? -9.182 -3.723 14.064 1.00 83.44 202 GLU A N 1
ATOM 1684 C CA . GLU A 1 202 ? -10.182 -4.272 14.966 1.00 83.44 202 GLU A CA 1
ATOM 1685 C C . GLU A 1 202 ? -10.533 -5.686 14.506 1.00 83.44 202 GLU A C 1
ATOM 1687 O O . GLU A 1 202 ? -10.888 -5.895 13.347 1.00 83.44 202 GLU A O 1
ATOM 1692 N N . ILE A 1 203 ? -10.401 -6.662 15.406 1.00 84.38 203 ILE A N 1
ATOM 1693 C CA . ILE A 1 203 ? -10.592 -8.080 15.095 1.00 84.38 203 ILE A CA 1
ATOM 1694 C C . ILE A 1 203 ? -11.570 -8.698 16.091 1.00 84.38 203 ILE A C 1
ATOM 1696 O O . ILE A 1 203 ? -11.324 -8.716 17.298 1.00 84.38 203 ILE A O 1
ATOM 1700 N N . ALA A 1 204 ? -12.647 -9.289 15.579 1.00 87.25 204 ALA A N 1
ATOM 1701 C CA . ALA A 1 204 ? -13.579 -10.081 16.371 1.00 87.25 204 ALA A CA 1
ATOM 1702 C C . ALA A 1 204 ? -13.172 -11.566 16.359 1.00 87.25 204 ALA A C 1
ATOM 1704 O O . ALA A 1 204 ? -13.433 -12.297 15.399 1.00 87.25 204 ALA A O 1
ATOM 1705 N N . THR A 1 205 ? -12.568 -12.045 17.450 1.00 85.81 205 THR A N 1
ATOM 1706 C CA . THR A 1 205 ? -12.143 -13.447 17.599 1.00 85.81 205 THR A CA 1
ATOM 1707 C C . THR A 1 205 ? -12.446 -14.021 18.984 1.00 85.81 205 THR A C 1
ATOM 1709 O O . THR A 1 205 ? -12.669 -1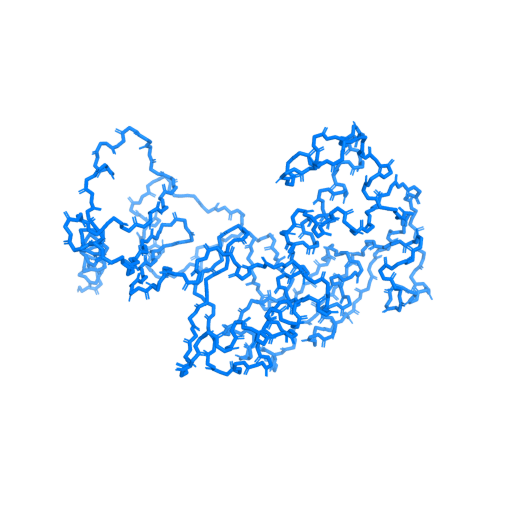3.293 19.947 1.00 85.81 205 THR A O 1
ATOM 1712 N N . LYS A 1 206 ? -12.479 -15.356 19.073 1.00 85.06 206 LYS A N 1
ATOM 1713 C CA . LYS A 1 206 ? -12.596 -16.102 20.334 1.00 85.06 206 LYS A CA 1
ATOM 1714 C C . LYS A 1 206 ? -11.242 -16.331 21.005 1.00 85.06 206 LYS A C 1
ATOM 1716 O O . LYS A 1 206 ? -11.199 -16.426 22.226 1.00 85.06 206 LYS A O 1
ATOM 1721 N N . ASP A 1 207 ? -10.172 -16.459 20.219 1.00 83.44 207 ASP A N 1
ATOM 1722 C CA . ASP A 1 207 ? -8.824 -16.755 20.709 1.00 83.44 207 ASP A CA 1
ATOM 1723 C C . ASP A 1 207 ? -7.776 -16.084 19.817 1.00 83.44 207 ASP A C 1
ATOM 1725 O O . ASP A 1 207 ? -7.268 -16.658 18.851 1.00 83.44 207 ASP A O 1
ATOM 1729 N N . ILE A 1 208 ? -7.429 -14.852 20.186 1.00 80.69 208 ILE A N 1
ATOM 1730 C CA . ILE A 1 208 ? -6.407 -14.072 19.488 1.00 80.69 208 ILE A CA 1
ATOM 1731 C C . ILE A 1 208 ? -5.032 -14.749 19.534 1.00 80.69 208 ILE A C 1
ATOM 1733 O O . ILE A 1 208 ? -4.241 -14.601 18.610 1.00 80.69 208 ILE A O 1
ATOM 1737 N N . THR A 1 209 ? -4.734 -15.538 20.571 1.00 79.19 209 THR A N 1
ATOM 1738 C CA . THR A 1 209 ? -3.415 -16.170 20.717 1.00 79.19 209 THR A CA 1
ATOM 1739 C C . THR A 1 209 ? -3.224 -17.263 19.676 1.00 79.19 209 THR A C 1
ATOM 1741 O O . THR A 1 209 ? -2.149 -17.384 19.085 1.00 79.19 209 THR A O 1
ATOM 1744 N N . ASN A 1 210 ? -4.260 -18.069 19.441 1.00 84.12 210 ASN A N 1
ATOM 1745 C CA . ASN A 1 210 ? -4.231 -19.069 18.382 1.00 84.12 210 ASN A CA 1
ATOM 1746 C C . ASN A 1 210 ? -4.169 -18.417 16.996 1.00 84.12 210 ASN A C 1
ATOM 1748 O O . ASN A 1 210 ? -3.370 -18.836 16.159 1.00 84.12 210 ASN A O 1
ATOM 1752 N N . ASP A 1 211 ? -4.954 -17.363 16.776 1.00 84.38 211 ASP A N 1
ATOM 1753 C CA . ASP A 1 211 ? -4.968 -16.670 15.491 1.00 84.38 211 ASP A CA 1
ATOM 1754 C C . ASP A 1 211 ? -3.599 -16.076 15.148 1.00 84.38 211 ASP A C 1
ATOM 1756 O O . ASP A 1 211 ? -3.092 -16.289 14.048 1.00 84.38 211 ASP A O 1
ATOM 1760 N N . LEU A 1 212 ? -2.938 -15.421 16.108 1.00 79.88 212 LEU A N 1
ATOM 1761 C CA . LEU A 1 212 ? -1.596 -14.866 15.919 1.00 79.88 212 LEU A CA 1
ATOM 1762 C C . LEU A 1 212 ? -0.563 -15.939 15.548 1.00 79.88 212 LEU A C 1
ATOM 1764 O O . LEU A 1 212 ? 0.310 -15.676 14.724 1.00 79.88 212 LEU A O 1
ATOM 1768 N N . LYS A 1 213 ? -0.668 -17.159 16.093 1.00 82.38 213 LYS A N 1
ATOM 1769 C CA . LYS A 1 213 ? 0.213 -18.277 15.705 1.00 82.38 213 LYS A CA 1
ATOM 1770 C C . LYS A 1 213 ? -0.001 -18.684 14.251 1.00 82.38 213 LYS A C 1
ATOM 1772 O O . LYS A 1 213 ? 0.972 -18.855 13.519 1.00 82.38 213 LYS A O 1
ATOM 1777 N N . VAL A 1 214 ? -1.260 -18.819 13.829 1.00 84.94 214 VAL A N 1
ATOM 1778 C CA . VAL A 1 214 ? -1.598 -19.175 12.443 1.00 84.94 214 VAL A CA 1
ATOM 1779 C C . VAL A 1 214 ? -1.124 -18.086 11.487 1.00 84.94 214 VAL A C 1
ATOM 1781 O O . VAL A 1 214 ? -0.454 -18.383 10.499 1.00 84.94 214 VAL A O 1
ATOM 1784 N N . VAL A 1 215 ? -1.409 -16.822 11.795 1.00 83.88 215 VAL A N 1
ATOM 1785 C CA . VAL A 1 215 ? -1.011 -15.700 10.944 1.00 83.88 215 VAL A CA 1
ATOM 1786 C C . VAL A 1 215 ? 0.516 -15.564 10.889 1.00 83.88 215 VAL A C 1
ATOM 1788 O O . VAL A 1 215 ? 1.059 -15.426 9.797 1.00 83.88 215 VAL A O 1
ATOM 1791 N N . SER A 1 216 ? 1.224 -15.702 12.017 1.00 81.94 216 SER A N 1
ATOM 1792 C CA . SER A 1 216 ? 2.696 -15.695 12.038 1.00 81.94 216 SER A CA 1
ATOM 1793 C C . SER A 1 216 ? 3.275 -16.804 11.163 1.00 81.94 216 SER A C 1
ATOM 1795 O O . SER A 1 216 ? 4.186 -16.544 10.388 1.00 81.94 216 SER A O 1
ATOM 1797 N N . SER A 1 217 ? 2.711 -18.016 11.222 1.00 84.19 217 SER A N 1
ATOM 1798 C CA . SER A 1 217 ? 3.185 -19.126 10.386 1.00 84.19 217 SER A CA 1
ATOM 1799 C C . SER A 1 217 ? 3.018 -18.862 8.884 1.00 84.19 217 SER A C 1
ATOM 1801 O O . SER A 1 217 ? 3.885 -19.239 8.100 1.00 84.19 217 SER A O 1
ATOM 1803 N N . LYS A 1 218 ? 1.942 -18.167 8.483 1.00 84.00 218 LYS A N 1
ATOM 1804 C CA . LYS A 1 218 ? 1.718 -17.751 7.090 1.00 84.00 218 LYS A CA 1
ATOM 1805 C C . LYS A 1 218 ? 2.666 -16.637 6.653 1.00 84.00 218 LYS A C 1
ATOM 1807 O O . LYS A 1 218 ? 3.145 -16.651 5.525 1.00 84.00 218 LYS A O 1
ATOM 1812 N N . LEU A 1 219 ? 2.943 -15.675 7.533 1.00 81.81 219 LEU A N 1
ATOM 1813 C CA . LEU A 1 219 ? 3.910 -14.615 7.244 1.00 81.81 219 LEU A CA 1
ATOM 1814 C C . LEU A 1 219 ? 5.305 -15.185 7.010 1.00 81.81 219 LEU A C 1
ATOM 1816 O O . LEU A 1 219 ? 5.971 -14.776 6.064 1.00 81.81 219 LEU A O 1
ATOM 1820 N N . ASP A 1 220 ? 5.711 -16.156 7.827 1.00 78.44 220 ASP A N 1
ATOM 1821 C CA . ASP A 1 220 ? 6.994 -16.832 7.658 1.00 78.44 220 ASP A CA 1
ATOM 1822 C C . ASP A 1 220 ? 7.046 -17.612 6.332 1.00 78.44 220 ASP A C 1
ATOM 1824 O O . ASP A 1 220 ? 8.062 -17.558 5.641 1.00 78.44 220 ASP A O 1
ATOM 1828 N N . SER A 1 221 ? 5.958 -18.290 5.934 1.00 79.25 221 SER A N 1
ATOM 1829 C CA . SER A 1 221 ? 5.912 -19.026 4.660 1.00 79.25 221 SER A CA 1
ATOM 1830 C C . SER A 1 221 ? 5.912 -18.130 3.422 1.00 79.25 221 SER A C 1
ATOM 1832 O O . SER A 1 221 ? 6.472 -18.511 2.401 1.00 79.25 221 SER A O 1
ATOM 1834 N N . GLU A 1 222 ? 5.294 -16.951 3.508 1.00 77.06 222 GLU A N 1
ATOM 1835 C CA . GLU A 1 222 ? 5.265 -15.950 2.429 1.00 77.06 222 GLU A CA 1
ATOM 1836 C C . GLU A 1 222 ? 6.496 -15.023 2.453 1.00 77.06 222 GLU A C 1
ATOM 1838 O O . GLU A 1 222 ? 6.578 -14.068 1.679 1.00 77.06 222 GLU A O 1
ATOM 1843 N N . GLU A 1 223 ? 7.441 -15.279 3.369 1.00 78.75 223 GLU A N 1
ATOM 1844 C CA . GLU A 1 223 ? 8.620 -14.452 3.638 1.00 78.75 223 GLU A CA 1
ATOM 1845 C C . GLU A 1 223 ? 8.285 -12.967 3.839 1.00 78.75 223 GLU A C 1
ATOM 1847 O O . GLU A 1 223 ? 9.056 -12.089 3.458 1.00 78.75 223 GLU A O 1
ATOM 1852 N N . LEU A 1 224 ? 7.133 -12.664 4.433 1.00 76.06 224 LEU A N 1
ATOM 1853 C CA . LEU A 1 224 ? 6.686 -11.299 4.685 1.00 76.06 224 LEU A CA 1
ATOM 1854 C C . LEU A 1 224 ? 7.264 -10.754 5.998 1.00 76.06 224 LEU A C 1
ATOM 1856 O O . LEU A 1 224 ? 7.607 -11.512 6.913 1.00 76.06 224 LEU A O 1
ATOM 1860 N N . PRO A 1 225 ? 7.384 -9.422 6.128 1.00 68.94 225 PRO A N 1
ATOM 1861 C CA . PRO A 1 225 ? 7.768 -8.822 7.391 1.00 68.94 225 PRO A CA 1
ATOM 1862 C C . PRO A 1 225 ? 6.723 -9.165 8.460 1.00 68.94 225 PRO A C 1
ATOM 1864 O O . PRO A 1 225 ? 5.511 -9.078 8.263 1.00 68.94 225 PRO A O 1
ATOM 1867 N N . ASN A 1 226 ? 7.213 -9.556 9.628 1.00 65.44 226 ASN A N 1
ATOM 1868 C CA . ASN A 1 226 ? 6.435 -9.776 10.829 1.00 65.44 226 ASN A CA 1
ATOM 1869 C C . ASN A 1 226 ? 6.009 -8.419 11.403 1.00 65.44 226 ASN A C 1
ATOM 1871 O O . ASN A 1 226 ? 6.620 -7.884 12.326 1.00 65.44 226 ASN A O 1
ATOM 1875 N N . ILE A 1 227 ? 4.951 -7.871 10.812 1.00 58.81 227 ILE A N 1
ATOM 1876 C CA . ILE A 1 227 ? 4.297 -6.619 11.214 1.00 58.81 227 ILE A CA 1
ATOM 1877 C C . ILE A 1 227 ? 3.431 -6.834 12.476 1.00 58.81 227 ILE A C 1
ATOM 1879 O O . ILE A 1 227 ? 2.970 -5.893 13.112 1.00 58.81 227 ILE A O 1
ATOM 1883 N N . ILE A 1 228 ? 3.241 -8.088 12.894 1.00 57.66 228 ILE A N 1
ATOM 1884 C CA . ILE A 1 228 ? 2.288 -8.475 13.942 1.00 57.66 228 ILE A CA 1
ATOM 1885 C C . ILE A 1 228 ? 2.839 -8.288 15.362 1.00 57.66 228 ILE A C 1
ATOM 1887 O O . ILE A 1 228 ? 2.085 -8.250 16.334 1.00 57.66 228 ILE A O 1
ATOM 1891 N N . ASN A 1 229 ? 4.145 -8.095 15.519 1.00 52.22 229 ASN A N 1
ATOM 1892 C CA . ASN A 1 229 ? 4.788 -8.114 16.828 1.00 52.22 229 ASN A CA 1
ATOM 1893 C C . ASN A 1 229 ? 5.262 -6.743 17.300 1.00 52.22 229 ASN A C 1
ATOM 1895 O O . ASN A 1 229 ? 6.461 -6.509 17.442 1.00 52.22 229 ASN A O 1
ATOM 1899 N N . LYS A 1 230 ? 4.317 -5.870 17.665 1.00 50.84 230 LYS A N 1
ATOM 1900 C CA . LYS A 1 230 ? 4.641 -4.797 18.618 1.00 50.84 230 LYS A CA 1
ATOM 1901 C C . LYS A 1 230 ? 3.957 -4.959 19.972 1.00 50.84 230 LYS A C 1
ATOM 1903 O O . LYS A 1 230 ? 4.597 -4.639 20.966 1.00 50.84 230 LYS A O 1
ATOM 1908 N N . TYR A 1 231 ? 2.747 -5.534 20.064 1.00 47.81 231 TYR A N 1
ATOM 1909 C CA . TYR A 1 231 ? 2.054 -5.658 21.359 1.00 47.81 231 TYR A CA 1
ATOM 1910 C C . TYR A 1 231 ? 1.016 -6.802 21.461 1.00 47.81 231 TYR A C 1
ATOM 1912 O O . TYR A 1 231 ? -0.177 -6.523 21.547 1.00 47.81 231 TYR A O 1
ATOM 1920 N N . PRO A 1 232 ? 1.405 -8.088 21.559 1.00 49.25 232 PRO A N 1
ATOM 1921 C CA . PRO A 1 232 ? 0.459 -9.137 21.966 1.00 49.25 232 PRO A CA 1
ATOM 1922 C C . PRO A 1 232 ? -0.056 -8.952 23.410 1.00 49.25 232 PRO A C 1
ATOM 1924 O O . PRO A 1 232 ? -1.103 -9.487 23.760 1.00 49.25 232 PRO A O 1
ATOM 1927 N N . ASN A 1 233 ? 0.657 -8.172 24.237 1.00 46.00 233 ASN A N 1
ATOM 1928 C CA . ASN A 1 233 ? 0.340 -7.967 25.655 1.00 46.00 233 ASN A CA 1
ATOM 1929 C C . ASN A 1 233 ? -0.405 -6.658 25.964 1.00 46.00 233 ASN A C 1
ATOM 1931 O O . ASN A 1 233 ? -0.909 -6.517 27.074 1.00 46.00 233 ASN A O 1
ATOM 1935 N N . ASP A 1 234 ? -0.502 -5.715 25.020 1.00 57.75 234 ASP A N 1
ATOM 1936 C CA . ASP A 1 234 ? -1.284 -4.494 25.236 1.00 57.75 234 ASP A CA 1
ATOM 1937 C C . ASP A 1 234 ? -2.639 -4.648 24.548 1.00 57.75 234 ASP A C 1
ATOM 1939 O O . ASP A 1 234 ? -2.848 -4.151 23.440 1.00 57.75 234 ASP A O 1
ATOM 1943 N N . ILE A 1 235 ? -3.568 -5.346 25.201 1.00 64.50 235 ILE A N 1
ATOM 1944 C CA . ILE A 1 235 ? -4.958 -5.394 24.739 1.00 64.50 235 ILE A CA 1
ATOM 1945 C C . ILE A 1 235 ? -5.480 -3.956 24.715 1.00 64.50 235 ILE A C 1
ATOM 1947 O O . ILE A 1 235 ? -5.510 -3.279 25.747 1.00 64.50 235 ILE A O 1
ATOM 1951 N N . LEU A 1 236 ? -5.859 -3.469 23.536 1.00 70.62 236 LEU A N 1
ATOM 1952 C CA . LEU A 1 236 ? -6.470 -2.154 23.404 1.00 70.62 236 LEU A CA 1
ATOM 1953 C C . LEU A 1 236 ? -7.883 -2.215 23.982 1.00 70.62 236 LEU A C 1
ATOM 1955 O O . LEU A 1 236 ? -8.684 -3.051 23.575 1.00 70.62 236 LEU A O 1
ATOM 1959 N N . ILE A 1 237 ? -8.165 -1.350 24.954 1.00 71.75 237 ILE A N 1
ATOM 1960 C CA . ILE A 1 237 ? -9.493 -1.236 25.570 1.00 71.75 237 ILE A CA 1
ATOM 1961 C C . ILE A 1 237 ? -10.335 -0.238 24.783 1.00 71.75 237 ILE A C 1
ATOM 1963 O O . ILE A 1 237 ? -11.512 -0.476 24.534 1.00 71.75 237 ILE A O 1
ATOM 1967 N N . GLU A 1 238 ? -9.725 0.888 24.417 1.00 72.00 238 GLU A N 1
ATOM 1968 C CA . GLU A 1 238 ? -10.424 2.004 23.796 1.00 72.00 238 GLU A CA 1
ATOM 1969 C C . GLU A 1 238 ? -9.507 2.711 22.800 1.00 72.00 238 GLU A C 1
ATOM 1971 O O . GLU A 1 238 ? -8.309 2.896 23.037 1.00 72.00 238 GLU A O 1
ATOM 1976 N N . PHE A 1 239 ? -10.083 3.105 21.671 1.00 76.50 239 PHE A N 1
ATOM 1977 C CA . PHE A 1 239 ? -9.429 3.887 20.635 1.00 76.50 239 PHE A CA 1
ATOM 1978 C C . PHE A 1 239 ? -10.331 5.062 20.273 1.00 76.50 239 PHE A C 1
ATOM 1980 O O . PHE A 1 239 ? -11.494 4.869 19.923 1.00 76.50 239 PHE A O 1
ATOM 1987 N N . VAL A 1 240 ? -9.778 6.275 20.326 1.00 73.75 240 VAL A N 1
ATOM 1988 C CA . VAL A 1 240 ? -10.463 7.496 19.893 1.00 73.75 240 VAL A CA 1
ATOM 1989 C C . VAL A 1 240 ? -9.559 8.243 18.923 1.00 73.75 240 VAL A C 1
ATOM 1991 O O . VAL A 1 240 ? -8.527 8.784 19.319 1.00 73.75 240 VAL A O 1
ATOM 1994 N N . GLY A 1 241 ? -9.953 8.274 17.652 1.00 72.50 241 GLY A N 1
ATOM 1995 C CA . GLY A 1 241 ? -9.307 9.064 16.605 1.00 72.50 241 GLY A CA 1
ATOM 1996 C C . GLY A 1 241 ? -10.154 10.276 16.223 1.00 72.50 241 GLY A C 1
ATOM 1997 O O . GLY A 1 241 ? -11.363 10.148 16.038 1.00 72.50 241 GLY A O 1
ATOM 1998 N N . LEU A 1 242 ? -9.525 11.447 16.104 1.00 66.94 242 LEU A N 1
ATOM 1999 C CA . LEU A 1 242 ? -10.158 12.674 15.603 1.00 66.94 242 LEU A CA 1
ATOM 2000 C C . LEU A 1 242 ? -9.849 12.902 14.120 1.00 66.94 242 LEU A C 1
ATOM 2002 O O . LEU A 1 242 ? -10.725 13.263 13.340 1.00 66.94 242 LEU A O 1
ATOM 2006 N N . ASN A 1 243 ? -8.582 12.736 13.751 1.00 66.00 243 ASN A N 1
ATOM 2007 C CA . ASN A 1 243 ? -8.068 12.848 12.390 1.00 66.00 243 ASN A CA 1
ATOM 2008 C C . ASN A 1 243 ? -6.834 11.942 12.245 1.00 66.00 243 ASN A C 1
ATOM 2010 O O . ASN A 1 243 ? -6.414 11.317 13.222 1.00 66.00 243 ASN A O 1
ATOM 2014 N N . SER A 1 244 ? -6.253 11.883 11.044 1.00 60.88 244 SER A N 1
ATOM 2015 C CA . SER A 1 244 ? -5.138 10.983 10.712 1.00 60.88 244 SER A CA 1
ATOM 2016 C C . SER A 1 244 ? -3.938 11.090 11.662 1.00 60.88 244 SER A C 1
ATOM 2018 O O . SER A 1 244 ? -3.242 10.103 11.863 1.00 60.88 244 SER A O 1
ATOM 2020 N N . ASN A 1 245 ? -3.718 12.254 12.286 1.00 64.19 245 ASN A N 1
ATOM 2021 C CA . ASN A 1 245 ? -2.533 12.525 13.106 1.00 64.19 245 ASN A CA 1
ATOM 2022 C C . ASN A 1 245 ? -2.879 12.852 14.572 1.00 64.19 245 ASN A C 1
ATOM 2024 O O . ASN A 1 245 ? -2.007 13.280 15.332 1.00 64.19 245 ASN A O 1
ATOM 2028 N N . THR A 1 246 ? -4.149 12.695 14.964 1.00 69.25 246 THR A N 1
ATOM 2029 C CA . THR A 1 246 ? -4.653 13.042 16.298 1.00 69.25 246 THR A CA 1
ATOM 2030 C C . THR A 1 246 ? -5.528 11.919 16.828 1.00 69.25 246 THR A C 1
ATOM 2032 O O . THR A 1 246 ? -6.717 11.830 16.510 1.00 69.25 246 THR A O 1
ATOM 2035 N N . TYR A 1 247 ? -4.939 11.064 17.658 1.00 72.88 247 TYR A N 1
ATOM 2036 C CA . TYR A 1 247 ? -5.631 9.928 18.256 1.00 72.88 247 TYR A CA 1
ATOM 2037 C C . TYR A 1 247 ? -5.096 9.600 19.654 1.00 72.88 247 TYR A C 1
ATOM 2039 O O . TYR A 1 247 ? -3.985 9.973 20.045 1.00 72.88 247 TYR A O 1
ATOM 2047 N N . SER A 1 248 ? -5.920 8.886 20.415 1.00 71.69 248 SER A N 1
ATOM 2048 C CA . SER A 1 248 ? -5.640 8.443 21.775 1.00 71.69 248 SER A CA 1
ATOM 2049 C C . SER A 1 248 ? -6.004 6.971 21.916 1.00 71.69 248 SER A C 1
ATOM 2051 O O . SER A 1 248 ? -7.123 6.567 21.598 1.00 71.69 248 SER A O 1
ATOM 2053 N N . ILE A 1 249 ? -5.054 6.169 22.396 1.00 72.31 249 ILE A N 1
ATOM 2054 C CA . ILE A 1 249 ? -5.217 4.720 22.556 1.00 72.31 249 ILE A CA 1
ATOM 2055 C C . ILE A 1 249 ? -5.095 4.346 24.027 1.00 72.31 249 ILE A C 1
ATOM 2057 O O . ILE A 1 249 ? -4.049 4.582 24.633 1.00 72.31 249 ILE A O 1
ATOM 2061 N N . LEU A 1 250 ? -6.122 3.711 24.586 1.00 70.19 250 LEU A N 1
ATOM 2062 C CA . LEU A 1 250 ? -6.108 3.140 25.925 1.00 70.19 250 LEU A CA 1
ATOM 2063 C C . LEU A 1 250 ? -5.734 1.655 25.877 1.00 70.19 250 LEU A C 1
ATOM 2065 O O . LEU A 1 250 ? -6.349 0.860 25.169 1.00 70.19 250 LEU A O 1
ATOM 2069 N N . LYS A 1 251 ? -4.739 1.279 26.680 1.00 70.88 251 LYS A N 1
ATOM 2070 C CA . LYS A 1 251 ? -4.194 -0.080 26.765 1.00 70.88 251 LYS A CA 1
ATOM 2071 C C . LYS A 1 251 ? -4.502 -0.699 28.125 1.00 70.88 251 LYS A C 1
ATOM 2073 O O . LYS A 1 251 ? -4.391 -0.020 29.146 1.00 70.88 251 LYS A O 1
ATOM 2078 N N . LEU A 1 252 ? -4.830 -1.987 28.144 1.00 61.62 252 LEU A N 1
ATOM 2079 C CA . LEU A 1 252 ? -4.941 -2.781 29.362 1.00 61.62 252 LEU A CA 1
ATOM 2080 C C . LEU A 1 252 ? -3.540 -2.989 29.947 1.00 61.62 252 LEU A C 1
ATOM 2082 O O . LEU A 1 252 ? -2.704 -3.649 29.341 1.00 61.62 252 LEU A O 1
ATOM 2086 N N . ARG A 1 253 ? -3.275 -2.413 31.124 1.00 58.19 253 ARG A N 1
ATOM 2087 C CA . ARG A 1 253 ? -2.076 -2.698 31.927 1.00 58.19 253 ARG A CA 1
ATOM 2088 C C . ARG A 1 253 ? -2.477 -3.409 33.215 1.00 58.19 253 ARG A C 1
ATOM 2090 O O . ARG A 1 253 ? -3.526 -3.113 33.780 1.00 58.19 253 ARG A O 1
ATOM 2097 N N . GLU A 1 254 ? -1.623 -4.308 33.698 1.00 48.25 254 GLU A N 1
ATOM 2098 C CA . GLU A 1 254 ? -1.851 -5.047 34.951 1.00 48.25 254 GLU A CA 1
ATOM 2099 C C . GLU A 1 254 ? -1.829 -4.138 36.203 1.00 48.25 254 GLU A C 1
ATOM 2101 O O . GLU A 1 254 ? -2.467 -4.452 37.208 1.00 48.25 254 GLU A O 1
ATOM 2106 N N . ASP A 1 255 ? -1.178 -2.969 36.139 1.00 46.84 255 ASP A N 1
ATOM 2107 C CA . ASP A 1 255 ? -1.028 -2.048 37.273 1.00 46.84 255 ASP A CA 1
ATOM 2108 C C . ASP A 1 255 ? -2.134 -0.978 37.347 1.00 46.84 255 ASP A C 1
ATOM 2110 O O . ASP A 1 255 ? -2.106 0.030 36.641 1.00 46.84 255 ASP A O 1
ATOM 2114 N N . ARG A 1 256 ? -3.067 -1.144 38.296 1.00 44.00 256 ARG A N 1
ATOM 2115 C CA . ARG A 1 256 ? -4.199 -0.225 38.566 1.00 44.00 256 ARG A CA 1
ATOM 2116 C C . ARG A 1 256 ? -3.815 1.131 39.190 1.00 44.00 256 ARG A C 1
ATOM 2118 O O . ARG A 1 256 ? -4.685 1.975 39.369 1.00 44.00 256 ARG A O 1
ATOM 2125 N N . ASN A 1 257 ? -2.544 1.341 39.548 1.00 40.97 257 ASN A N 1
ATOM 2126 C CA . ASN A 1 257 ? -2.104 2.465 40.396 1.00 40.97 257 ASN A CA 1
ATOM 2127 C C . ASN A 1 257 ? -1.341 3.585 39.667 1.00 40.97 257 ASN A C 1
ATOM 2129 O O . ASN A 1 257 ? -0.873 4.525 40.308 1.00 40.97 257 ASN A O 1
ATOM 2133 N N . LYS A 1 258 ? -1.213 3.527 38.340 1.00 43.75 258 LYS A N 1
ATOM 2134 C CA . LYS A 1 258 ? -0.737 4.658 37.532 1.00 43.75 258 LYS A CA 1
ATOM 2135 C C . LYS A 1 258 ? -1.891 5.091 36.645 1.00 43.75 258 LYS A C 1
ATOM 2137 O O . LYS A 1 258 ? -2.466 4.242 35.975 1.00 43.75 258 LYS A O 1
ATOM 2142 N N . CYS A 1 259 ? -2.233 6.382 36.658 1.00 39.84 259 CYS A N 1
ATOM 2143 C CA . CYS A 1 259 ? -3.241 6.953 35.765 1.00 39.84 259 CYS A CA 1
ATOM 2144 C C . CYS A 1 259 ? -3.081 6.374 34.355 1.00 39.84 259 CYS A C 1
ATOM 2146 O O . CYS A 1 259 ? -1.959 6.236 33.873 1.00 39.84 259 CYS A O 1
ATOM 2148 N N . ASN A 1 260 ? -4.192 6.010 33.724 1.00 43.50 260 ASN A N 1
ATOM 2149 C CA . ASN A 1 260 ? -4.244 5.381 32.410 1.00 43.50 260 ASN A CA 1
ATOM 2150 C C . ASN A 1 260 ? -3.582 6.270 31.337 1.00 43.50 260 ASN A C 1
ATOM 2152 O O . ASN A 1 260 ? -4.229 7.095 30.688 1.00 43.50 260 ASN A O 1
ATOM 2156 N N . TYR A 1 261 ? -2.267 6.143 31.170 1.00 45.00 261 TYR A N 1
ATOM 2157 C CA . TYR A 1 261 ? -1.512 6.855 30.148 1.00 45.00 261 TYR A CA 1
ATOM 2158 C C . TYR A 1 261 ? -1.766 6.170 28.808 1.00 45.00 261 TYR A C 1
ATOM 2160 O O . TYR A 1 261 ? -1.109 5.187 28.466 1.00 45.00 261 TYR A O 1
ATOM 2168 N N . GLY A 1 262 ? -2.751 6.674 28.066 1.00 46.50 262 GLY A N 1
ATOM 2169 C CA . GLY A 1 262 ? -2.918 6.306 26.668 1.00 46.50 262 GLY A CA 1
ATOM 2170 C C . GLY A 1 262 ? -1.727 6.772 25.828 1.00 46.50 262 GLY A C 1
ATOM 2171 O O . GLY A 1 262 ? -1.130 7.810 26.128 1.00 46.50 262 GLY A O 1
ATOM 2172 N N . ILE A 1 263 ? -1.368 6.010 24.792 1.00 52.06 263 ILE A N 1
ATOM 2173 C CA . ILE A 1 263 ? -0.419 6.485 23.775 1.00 52.06 263 ILE A CA 1
ATOM 2174 C C . ILE A 1 263 ? -1.135 7.580 22.988 1.00 52.06 263 ILE A C 1
ATOM 2176 O O . ILE A 1 263 ? -2.270 7.384 22.548 1.00 52.06 263 ILE A O 1
ATOM 2180 N N . ARG A 1 264 ? -0.488 8.740 22.869 1.00 54.75 264 ARG A N 1
ATOM 2181 C CA . ARG A 1 264 ? -1.039 9.929 22.217 1.00 54.75 264 ARG A CA 1
ATOM 2182 C C . ARG A 1 264 ? -0.119 10.341 21.094 1.00 54.75 264 ARG A C 1
ATOM 2184 O O . ARG A 1 264 ? 1.074 10.539 21.325 1.00 54.75 264 ARG A O 1
ATOM 2191 N N . ARG A 1 265 ? -0.699 10.543 19.921 1.00 50.44 265 ARG A N 1
ATOM 2192 C CA . ARG A 1 265 ? -0.046 11.242 18.824 1.00 50.44 265 ARG A CA 1
ATOM 2193 C C . ARG A 1 265 ? -0.905 12.449 18.490 1.00 50.44 265 ARG A C 1
ATOM 2195 O O . ARG A 1 265 ? -2.108 12.310 18.299 1.00 50.44 265 ARG A O 1
ATOM 2202 N N . VAL A 1 266 ? -0.290 13.626 18.545 1.00 50.50 266 VAL A N 1
ATOM 2203 C CA . VAL A 1 266 ? -0.895 14.910 18.184 1.00 50.50 266 VAL A CA 1
ATOM 2204 C C . VAL A 1 266 ? 0.178 15.687 17.431 1.00 50.50 266 VAL A C 1
ATOM 2206 O O . VAL A 1 266 ? 1.092 16.236 18.045 1.00 50.50 266 VAL A O 1
ATOM 2209 N N . GLU A 1 267 ? 0.121 15.682 16.103 1.00 41.62 267 GLU A N 1
ATOM 2210 C CA . GLU A 1 267 ? 1.006 16.499 15.263 1.00 41.62 267 GLU A CA 1
ATOM 2211 C C . GLU A 1 267 ? 0.267 17.750 14.767 1.00 41.62 267 GLU A C 1
ATOM 2213 O O . GLU A 1 267 ? -0.896 17.676 14.382 1.00 41.62 267 GLU A O 1
ATOM 2218 N N . GLY A 1 268 ? 0.941 18.908 14.780 1.00 36.88 268 GLY A N 1
ATOM 2219 C CA . GLY A 1 268 ? 0.391 20.191 14.305 1.00 36.88 268 GLY A CA 1
ATOM 2220 C C . GLY A 1 268 ? 0.105 21.236 15.390 1.00 36.88 268 GLY A C 1
ATOM 2221 O O . GLY A 1 268 ? -0.108 22.397 15.063 1.00 36.88 268 GLY A O 1
ATOM 2222 N N . LEU A 1 269 ? 0.183 20.876 16.674 1.00 38.06 269 LEU A N 1
ATOM 2223 C CA . LEU A 1 269 ? 0.165 21.833 17.787 1.00 38.06 269 LEU A CA 1
ATOM 2224 C C . LEU A 1 269 ? 1.600 22.102 18.257 1.00 38.06 269 LEU A C 1
ATOM 2226 O O . LEU A 1 269 ? 2.404 21.175 18.382 1.00 38.06 269 LEU A O 1
ATOM 2230 N N . SER A 1 270 ? 1.960 23.371 18.481 1.00 31.08 270 SER A N 1
ATOM 2231 C CA . SER A 1 270 ? 3.327 23.717 18.875 1.00 31.08 270 SER A CA 1
ATOM 2232 C C . SER A 1 270 ? 3.686 23.039 20.203 1.00 31.08 270 SER A C 1
ATOM 2234 O O . SER A 1 270 ? 2.903 23.024 21.152 1.00 31.08 270 SER A O 1
ATOM 2236 N N . LYS A 1 271 ? 4.918 22.522 20.315 1.00 37.16 271 LYS A N 1
ATOM 2237 C CA . LYS A 1 271 ? 5.466 21.953 21.567 1.00 37.16 271 LYS A CA 1
ATOM 2238 C C . LYS A 1 271 ? 5.432 22.929 22.760 1.00 37.16 271 LYS A C 1
ATOM 2240 O O . LYS A 1 271 ? 5.694 22.517 23.885 1.00 37.16 271 LYS A O 1
ATOM 2245 N N . SER A 1 272 ? 5.157 24.210 22.511 1.00 36.16 272 SER A N 1
ATOM 2246 C CA . SER A 1 272 ? 5.023 25.268 23.511 1.00 36.16 272 SER A CA 1
ATOM 2247 C C . SER A 1 272 ? 3.606 25.432 24.069 1.00 36.16 272 SER A C 1
ATOM 2249 O O . SER A 1 272 ? 3.445 26.189 25.026 1.00 36.16 272 SER A O 1
ATOM 2251 N N . ASP A 1 273 ? 2.591 24.747 23.528 1.00 40.22 273 ASP A N 1
ATOM 2252 C CA . ASP A 1 273 ? 1.246 24.801 24.097 1.00 40.22 273 ASP A CA 1
ATOM 2253 C C . ASP A 1 273 ? 1.179 23.910 25.349 1.00 40.22 273 ASP A C 1
ATOM 2255 O O . ASP A 1 273 ? 0.958 22.696 25.300 1.00 40.22 273 ASP A O 1
ATOM 2259 N N . SER A 1 274 ? 1.417 24.535 26.504 1.00 35.53 274 SER A N 1
ATOM 2260 C CA . SER A 1 274 ? 1.440 23.935 27.848 1.00 35.53 274 SER A CA 1
ATOM 2261 C C . SER A 1 274 ? 0.147 23.202 28.234 1.00 35.53 274 SER A C 1
ATOM 2263 O O . SER A 1 274 ? 0.112 22.503 29.246 1.00 35.53 274 SER A O 1
ATOM 2265 N N . ARG A 1 275 ? -0.903 23.301 27.409 1.00 40.97 275 ARG A N 1
ATOM 2266 C CA . ARG A 1 275 ? -2.165 22.565 27.542 1.00 40.97 275 ARG A CA 1
ATOM 2267 C C . ARG A 1 275 ? -2.047 21.077 27.185 1.00 40.97 275 ARG A C 1
ATOM 2269 O O . ARG A 1 275 ? -2.831 20.286 27.689 1.00 40.97 275 ARG A O 1
ATOM 2276 N N . LEU A 1 276 ? -1.066 20.654 26.380 1.00 41.81 276 LEU A N 1
ATOM 2277 C CA . LEU A 1 276 ? -0.936 19.247 25.953 1.00 41.81 276 LEU A CA 1
ATOM 2278 C C . LEU A 1 276 ? -0.301 18.316 26.996 1.00 41.81 276 LEU A C 1
ATOM 2280 O O . LEU A 1 276 ? -0.451 17.096 26.903 1.00 41.81 276 LEU A O 1
ATOM 2284 N N . GLN A 1 277 ? 0.381 18.859 28.008 1.00 41.00 277 GLN A N 1
ATOM 2285 C CA . GLN A 1 277 ? 1.057 18.042 29.023 1.00 41.00 277 GLN A CA 1
ATOM 2286 C C . GLN A 1 277 ? 0.109 17.401 30.052 1.00 41.00 277 GLN A C 1
ATOM 2288 O O . GLN A 1 277 ? 0.576 16.612 30.872 1.00 41.00 277 GLN A O 1
ATOM 2293 N N . LEU A 1 278 ? -1.202 17.682 30.018 1.00 42.69 278 LEU A N 1
ATOM 2294 C CA . LEU A 1 278 ? -2.088 17.363 31.145 1.00 42.69 278 LEU A CA 1
ATOM 2295 C C . LEU A 1 278 ? -3.386 16.605 30.838 1.00 42.69 278 LEU A C 1
ATOM 2297 O O . LEU A 1 278 ? -4.112 16.358 31.784 1.00 42.69 278 LEU A O 1
ATOM 2301 N N . TYR A 1 279 ? -3.675 16.158 29.612 1.00 49.66 279 TYR A N 1
ATOM 2302 C CA . TYR A 1 279 ? -4.981 15.520 29.352 1.00 49.66 279 TYR A CA 1
ATOM 2303 C C . TYR A 1 279 ? -4.993 13.999 29.511 1.00 49.66 279 TYR A C 1
ATOM 2305 O O . TYR A 1 279 ? -4.541 13.322 28.606 1.00 49.66 279 TYR A O 1
ATOM 2313 N N . CYS A 1 280 ? -5.527 13.415 30.584 1.00 60.19 280 CYS A N 1
ATOM 2314 C CA . CYS A 1 280 ? -5.885 11.987 30.669 1.00 60.19 280 CYS A CA 1
ATOM 2315 C C . CYS A 1 280 ? -6.663 11.516 29.412 1.00 60.19 280 CYS A C 1
ATOM 2317 O O . CYS A 1 280 ? -7.302 12.334 28.757 1.00 60.19 280 CYS A O 1
ATOM 2319 N N . HIS A 1 281 ? -6.643 10.215 29.060 1.00 65.38 281 HIS A N 1
ATOM 2320 C CA . HIS A 1 281 ? -7.430 9.681 27.923 1.00 65.38 281 HIS A CA 1
ATOM 2321 C C . HIS A 1 281 ? -8.881 10.190 27.960 1.00 65.38 281 HIS A C 1
ATOM 2323 O O . HIS A 1 281 ? -9.386 10.670 26.951 1.00 65.38 281 HIS A O 1
ATOM 2329 N N . GLN A 1 282 ? -9.473 10.216 29.159 1.00 63.81 282 GLN A N 1
ATOM 2330 C CA . GLN A 1 282 ? -10.810 10.748 29.401 1.00 63.81 282 GLN A CA 1
ATOM 2331 C C . GLN A 1 282 ? -10.953 12.236 29.056 1.00 63.81 282 GLN A C 1
ATOM 2333 O O . GLN A 1 282 ? -11.935 12.628 28.448 1.00 63.81 282 GLN A O 1
ATOM 2338 N N . GLU A 1 283 ? -9.975 13.077 29.384 1.00 65.31 283 GLU A N 1
ATOM 2339 C CA . GLU A 1 283 ? -10.079 14.512 29.107 1.00 65.31 283 GLU A CA 1
ATOM 2340 C C . GLU A 1 283 ? -9.885 14.818 27.611 1.00 65.31 283 GLU A C 1
ATOM 2342 O O . GLU A 1 283 ? -10.479 15.763 27.091 1.00 65.31 283 GLU A O 1
ATOM 2347 N N . PHE A 1 284 ? -9.109 13.992 26.894 1.00 66.69 284 PHE A N 1
ATOM 2348 C CA . PHE A 1 284 ? -9.051 14.033 25.428 1.00 66.69 284 PHE A CA 1
ATOM 2349 C C . PHE A 1 284 ? -10.411 13.671 24.816 1.00 66.69 284 PHE A C 1
ATOM 2351 O O . PHE A 1 284 ? -10.904 14.385 23.943 1.00 66.69 284 PHE A O 1
ATOM 2358 N N . VAL A 1 285 ? -11.035 12.598 25.313 1.00 68.62 285 VAL A N 1
ATOM 2359 C CA . VAL A 1 285 ? -12.388 12.179 24.925 1.00 68.62 285 VAL A CA 1
ATOM 2360 C C . VAL A 1 285 ? -13.398 13.304 25.182 1.00 68.62 285 VAL A C 1
ATOM 2362 O O . VAL A 1 285 ? -14.149 13.684 24.284 1.00 68.62 285 VAL A O 1
ATOM 2365 N N . ASP A 1 286 ? -13.379 13.896 26.375 1.00 70.81 286 ASP A N 1
ATOM 2366 C CA . ASP A 1 286 ? -14.311 14.953 26.768 1.00 70.81 286 ASP A CA 1
ATOM 2367 C C . ASP A 1 286 ? -14.133 16.217 25.911 1.00 70.81 286 ASP A C 1
ATOM 2369 O O . ASP A 1 286 ? -15.115 16.801 25.445 1.00 70.81 286 ASP A O 1
ATOM 2373 N N . SER A 1 287 ? -12.887 16.624 25.642 1.00 67.06 287 SER A N 1
ATOM 2374 C CA . SER A 1 287 ? -12.582 17.753 24.753 1.00 67.06 287 SER A CA 1
ATOM 2375 C C . SER A 1 287 ? -13.121 17.520 23.337 1.00 67.06 287 SER A C 1
ATOM 2377 O O . SER A 1 287 ? -13.762 18.405 22.759 1.00 67.06 287 SER A O 1
ATOM 2379 N N . LEU A 1 288 ? -12.940 16.308 22.810 1.00 67.94 288 LEU A N 1
ATOM 2380 C CA . LEU A 1 288 ? -13.425 15.914 21.493 1.00 67.94 288 LEU A CA 1
ATOM 2381 C C . LEU A 1 288 ? -14.954 15.973 21.417 1.00 67.94 288 LEU A C 1
ATOM 2383 O O . LEU A 1 288 ? -15.512 16.645 20.547 1.00 67.94 288 LEU A O 1
ATOM 2387 N N . PHE A 1 289 ? -15.654 15.344 22.359 1.00 70.81 289 PHE A N 1
ATOM 2388 C CA . PHE A 1 289 ? -17.117 15.341 22.361 1.00 70.81 289 PHE A CA 1
ATOM 2389 C C . PHE A 1 289 ? -17.729 16.725 22.614 1.00 70.81 289 PHE A C 1
ATOM 2391 O O . PHE A 1 289 ? -18.818 17.008 22.104 1.00 70.81 289 PHE A O 1
ATOM 2398 N N . ASN A 1 290 ? -17.032 17.611 23.330 1.00 71.81 290 ASN A N 1
ATOM 2399 C CA . ASN A 1 290 ? -17.448 19.004 23.480 1.00 71.81 290 ASN A CA 1
ATOM 2400 C C . ASN A 1 290 ? -17.371 19.771 22.151 1.00 71.81 290 ASN A C 1
ATOM 2402 O O . ASN A 1 290 ? -18.342 20.436 21.792 1.00 71.81 290 ASN A O 1
ATOM 2406 N N . SER A 1 291 ? -16.301 19.603 21.365 1.00 65.12 291 SER A N 1
ATOM 2407 C CA . SER A 1 291 ? -16.197 20.221 20.030 1.00 65.12 291 SER A CA 1
ATOM 2408 C C . SER A 1 291 ? -17.294 19.738 19.064 1.00 65.12 291 SER A C 1
ATOM 2410 O O . SER A 1 291 ? -17.903 20.530 18.345 1.00 65.12 291 SER A O 1
ATOM 2412 N N . ILE A 1 292 ? -17.644 18.447 19.122 1.00 68.81 292 ILE A N 1
ATOM 2413 C CA . ILE A 1 292 ? -18.745 17.869 18.335 1.00 68.81 292 ILE A CA 1
ATOM 2414 C C . ILE A 1 292 ? -20.098 18.447 18.776 1.00 68.81 292 ILE A C 1
ATOM 2416 O O . ILE A 1 292 ? -20.969 18.695 17.939 1.00 68.81 292 ILE A O 1
ATOM 2420 N N . LYS A 1 293 ? -20.302 18.667 20.081 1.00 74.19 293 LYS A N 1
ATOM 2421 C CA . LYS A 1 293 ? -21.500 19.347 20.600 1.00 74.19 293 LYS A CA 1
ATOM 2422 C C . LYS A 1 293 ? -21.604 20.778 20.081 1.00 74.19 293 LYS A C 1
ATOM 2424 O O . LYS A 1 293 ? -22.687 21.170 19.660 1.00 74.19 293 LYS A O 1
ATOM 2429 N N . GLU A 1 294 ? -20.509 21.536 20.075 1.00 73.69 294 GLU A N 1
ATOM 2430 C CA . GLU A 1 294 ? -20.489 22.894 19.516 1.00 73.69 294 GLU A CA 1
ATOM 2431 C C . GLU A 1 294 ? -20.871 22.906 18.034 1.00 73.69 294 GLU A C 1
ATOM 2433 O O . GLU A 1 294 ? -21.717 23.703 17.629 1.00 73.69 294 GLU A O 1
ATOM 2438 N N . TYR A 1 295 ? -20.322 21.980 17.241 1.00 70.19 295 TYR A N 1
ATOM 2439 C CA . TYR A 1 295 ? -20.704 21.823 15.839 1.00 70.19 295 TYR A CA 1
ATOM 2440 C C . TYR A 1 295 ? -22.203 21.525 15.685 1.00 70.19 295 TYR A C 1
ATOM 2442 O O . TYR A 1 295 ? -22.893 22.209 14.930 1.00 70.19 295 TYR A O 1
ATOM 2450 N N . LYS A 1 296 ? -22.739 20.562 16.448 1.00 75.69 296 LYS A N 1
ATOM 2451 C CA . LYS A 1 296 ? -24.175 20.227 16.420 1.00 75.69 296 LYS A CA 1
ATOM 2452 C C . LYS A 1 296 ? -25.066 21.412 16.795 1.00 75.69 296 LYS A C 1
ATOM 2454 O O . LYS A 1 296 ? -26.117 21.577 16.186 1.00 75.69 296 LYS A O 1
ATOM 2459 N N . ASN A 1 297 ? -24.643 22.236 17.751 1.00 75.69 297 ASN A N 1
ATOM 2460 C CA . ASN A 1 297 ? -25.371 23.442 18.144 1.00 75.69 297 ASN A CA 1
ATOM 2461 C C . ASN A 1 297 ? -25.316 24.537 17.068 1.00 75.69 297 ASN A C 1
ATOM 2463 O O . ASN A 1 297 ? -26.248 25.320 16.971 1.00 75.69 297 ASN A O 1
ATOM 2467 N N . SER A 1 298 ? -24.261 24.593 16.247 1.00 69.00 298 SER A N 1
ATOM 2468 C CA . SER A 1 298 ? -24.156 25.563 15.142 1.00 69.00 298 SER A CA 1
ATOM 2469 C C . SER A 1 298 ? -25.031 25.240 13.922 1.00 69.00 298 SER A C 1
ATOM 2471 O O . SER A 1 298 ? -25.160 26.073 13.030 1.00 69.00 298 SER A O 1
ATOM 2473 N N . LEU A 1 299 ? -25.614 24.037 13.874 1.00 69.56 299 LEU A N 1
ATOM 2474 C CA . LEU A 1 299 ? -26.541 23.595 12.825 1.00 69.56 299 LEU A CA 1
ATOM 2475 C C . LEU A 1 299 ? -28.023 23.855 13.168 1.00 69.56 299 LEU A C 1
ATOM 2477 O O . LEU A 1 299 ? -28.881 23.569 12.331 1.00 69.56 299 LEU A O 1
ATOM 2481 N N . GLN A 1 300 ? -28.324 24.321 14.388 1.00 56.53 300 GLN A N 1
ATOM 2482 C CA . GLN A 1 300 ? -29.671 24.669 14.870 1.00 56.53 300 GLN A CA 1
ATOM 2483 C C . GLN A 1 300 ? -29.943 26.164 14.706 1.00 56.53 300 GLN A C 1
ATOM 2485 O O . GLN A 1 300 ? -31.103 26.494 14.374 1.00 56.53 300 GLN A O 1
#

Secondary structure (DSSP, 8-state):
--HHHHHHHSEEEEEEEEE--TT-THHHH--TTSSEEEEEEEEEE--GGGHHHHHTS--SS-EEEEPPGGGS-HHHHHHHHH-TT----EEEE---SPEEEEEEEHHHHHHHHHTT-EEEEEEEEEEEEEEEGGGT---S---SHHHHHHT---HHHHHHHHHHHHHHHHHHHHIIIIIIIHHHHGGGEEEEEEETTEEEEEE--S-HHHHHHHHHHHHHHTT---TT-S-SS--EEEEEEEETTEEEEEE--S-TTS----EEEE-SS-TT-TTTTS--HHHHHHHHHHHHHHHHHHT-

Sequence (300 aa):
MDICSWIVKQKVPIGSFRWIDLSNDAFLTTSPESTKGYVLEVDLSYPANLHDHHSTFIPLAPEMIRITKEQLSPYQQWLLERDTDLSLKYELVPTFFPKKNYIVHYRNLQCYLQHGLKLSKVHRLLEFDQSHIHSIINSDVANSVDDILIHVIDDLNYNIIKFTIAEFIELSTYKLYYDILYPYYGNKIELRLIDNDELLFEIATKDITNDLKVVSSKLDSEELPNIINKYPNDILIEFVGLNSNTYSILKLREDRNKCNYGIRRVEGLSKSDSRLQLYCHQEFVDSLFNSIKEYKNSLQ

pLDDT: mean 75.98, std 14.61, range [31.08, 94.88]

Foldseek 3Di:
DALVVLQLAFWAFDDPKDWDDPPDPVLLVDDSPDQKWKKFFFKKAQDPVCCVVCVLHQAAQWDFDFDDLVNDDPVVNVVCVVDVPDDTHTDRGRDNHTDHRRIAISLSVNLCVVSPIDTPDIDIMIMGGIDRLVVQAVDPDDPDPVSSLVSRDDPVSSVRRVVVSVNSLVSLVSCLPVVQPCVVQPPQWGWDADAPSATDIHGDDPDVPVSLVRSVVVCVVVVGRPNPPDPPPFDWPDKDDDDRQFIWTFTDDPDPPDQGHTDTGDPDDDPPPPVVVDAGSVNSVVVSVVSVVVVVVVVD

Radius of gyration: 22.04 Å; chains: 1; bounding box: 58×50×68 Å